Protein AF-A0AAD8YXS5-F1 (afdb_monomer)

Structure (mmCIF, N/CA/C/O backbone):
data_AF-A0AAD8YXS5-F1
#
_entry.id   AF-A0AAD8YXS5-F1
#
loop_
_atom_site.group_PDB
_atom_site.id
_atom_site.type_symbol
_atom_site.label_atom_id
_atom_site.label_alt_id
_atom_site.label_comp_id
_atom_site.label_asym_id
_atom_site.label_entity_id
_atom_site.label_seq_id
_atom_site.pdbx_PDB_ins_code
_atom_site.Cartn_x
_atom_site.Cartn_y
_atom_site.Cartn_z
_atom_site.occupancy
_atom_site.B_iso_or_equiv
_atom_site.auth_seq_id
_atom_site.auth_comp_id
_atom_site.auth_asym_id
_atom_site.auth_atom_id
_atom_site.pdbx_PDB_model_num
ATOM 1 N N . ASP A 1 1 ? 10.786 -16.963 -12.532 1.00 90.12 1 ASP A N 1
ATOM 2 C CA . ASP A 1 1 ? 10.539 -15.547 -12.230 1.00 90.12 1 ASP A CA 1
ATOM 3 C C . ASP A 1 1 ? 9.066 -15.199 -12.440 1.00 90.12 1 ASP A C 1
ATOM 5 O O . ASP A 1 1 ? 8.393 -15.921 -13.183 1.00 90.12 1 ASP A O 1
ATOM 9 N N . TRP A 1 2 ? 8.551 -14.160 -11.782 1.00 95.62 2 TRP A N 1
ATOM 10 C CA . TRP A 1 2 ? 7.146 -13.728 -11.856 1.00 95.62 2 TRP A CA 1
ATOM 11 C C . TRP A 1 2 ? 7.025 -12.277 -12.325 1.00 95.62 2 TRP A C 1
ATOM 13 O O . TRP A 1 2 ? 7.982 -11.515 -12.276 1.00 95.62 2 TRP A O 1
ATOM 23 N N . CYS A 1 3 ? 5.849 -11.905 -12.819 1.00 96.06 3 CYS A N 1
ATOM 24 C CA . CYS A 1 3 ? 5.549 -10.537 -13.233 1.00 96.06 3 CYS A CA 1
ATOM 25 C C . CYS A 1 3 ? 4.052 -10.237 -13.119 1.00 96.06 3 CYS A C 1
ATOM 27 O O . CYS A 1 3 ? 3.237 -11.154 -12.955 1.00 96.06 3 CYS A O 1
ATOM 29 N N . TYR A 1 4 ? 3.693 -8.955 -13.200 1.00 96.06 4 TYR A N 1
ATOM 30 C CA . TYR A 1 4 ? 2.296 -8.527 -13.288 1.00 96.06 4 TYR A CA 1
ATOM 31 C C . TYR A 1 4 ? 1.742 -8.702 -14.701 1.00 96.06 4 TYR A C 1
ATOM 33 O O . TYR A 1 4 ? 2.488 -8.844 -15.670 1.00 96.06 4 TYR A O 1
ATOM 41 N N . GLN A 1 5 ? 0.415 -8.635 -14.827 1.00 94.75 5 GLN A N 1
ATOM 42 C CA . GLN A 1 5 ? -0.274 -8.825 -16.103 1.00 94.75 5 GLN A CA 1
ATOM 43 C C . GLN A 1 5 ? 0.197 -7.849 -17.192 1.00 94.75 5 GLN A C 1
ATOM 45 O O . GLN A 1 5 ? 0.261 -8.229 -18.356 1.00 94.75 5 GLN A O 1
ATOM 50 N N . ALA A 1 6 ? 0.571 -6.617 -16.829 1.00 93.56 6 ALA A N 1
ATOM 51 C CA . ALA A 1 6 ? 1.061 -5.615 -17.779 1.00 93.56 6 ALA A CA 1
ATOM 52 C C . ALA A 1 6 ? 2.375 -6.000 -18.485 1.00 93.56 6 ALA A C 1
ATOM 54 O O . ALA A 1 6 ? 2.662 -5.471 -19.555 1.00 93.56 6 ALA A O 1
ATOM 55 N N . GLN A 1 7 ? 3.156 -6.922 -17.916 1.00 93.81 7 GLN A N 1
ATOM 56 C CA . GLN A 1 7 ? 4.423 -7.390 -18.490 1.00 93.81 7 GLN A CA 1
ATOM 57 C C . GLN A 1 7 ? 4.258 -8.668 -19.331 1.00 93.81 7 GLN A C 1
ATOM 59 O O . GLN A 1 7 ? 5.193 -9.089 -20.013 1.00 93.81 7 GLN A O 1
ATOM 64 N N . VAL A 1 8 ? 3.082 -9.305 -19.293 1.00 92.62 8 VAL A N 1
ATOM 65 C CA . VAL A 1 8 ? 2.824 -10.559 -20.008 1.00 92.62 8 VAL A CA 1
ATOM 66 C C . VAL A 1 8 ? 2.560 -10.269 -21.483 1.00 92.62 8 VAL A C 1
ATOM 68 O O . VAL A 1 8 ? 1.643 -9.532 -21.838 1.00 92.62 8 VAL A O 1
ATOM 71 N N . ASN A 1 9 ? 3.349 -10.887 -22.358 1.00 88.94 9 ASN A N 1
ATOM 72 C CA . ASN A 1 9 ? 3.180 -10.840 -23.810 1.00 88.94 9 ASN A CA 1
ATOM 73 C C . ASN A 1 9 ? 3.700 -12.144 -24.449 1.00 88.94 9 ASN A C 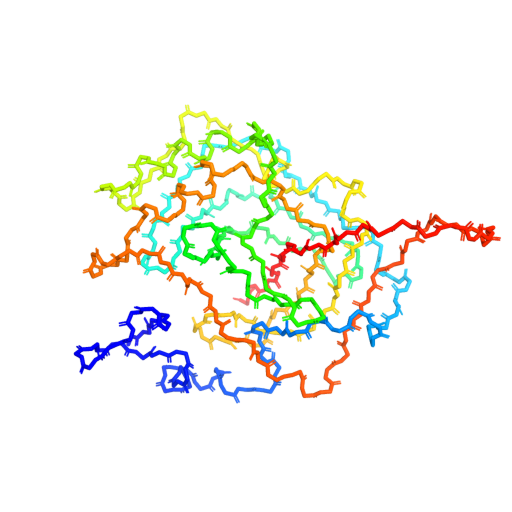1
ATOM 75 O O . ASN A 1 9 ? 4.211 -13.019 -23.752 1.00 88.94 9 ASN A O 1
ATOM 79 N N . CYS A 1 10 ? 3.590 -12.287 -25.775 1.00 86.62 10 CYS A N 1
ATOM 80 C CA . CYS A 1 10 ? 3.997 -13.517 -26.478 1.00 86.62 10 CYS A CA 1
ATOM 81 C C . CYS A 1 10 ? 5.477 -13.896 -26.270 1.00 86.62 10 CYS A C 1
ATOM 83 O O . CYS A 1 10 ? 5.823 -15.068 -26.384 1.00 86.62 10 CYS A O 1
ATOM 85 N N . ASN A 1 11 ? 6.328 -12.925 -25.927 1.00 87.75 11 ASN A N 1
ATOM 86 C CA . ASN A 1 11 ? 7.766 -13.097 -25.732 1.00 87.75 11 ASN A CA 1
ATOM 87 C C . ASN A 1 11 ? 8.182 -13.033 -24.250 1.00 87.75 11 ASN A C 1
ATOM 89 O O . ASN A 1 11 ? 9.371 -13.132 -23.945 1.00 87.75 11 ASN A O 1
ATOM 93 N N . SER A 1 12 ? 7.242 -12.844 -23.314 1.00 84.62 12 SER A N 1
ATOM 94 C CA . SER A 1 12 ? 7.576 -12.715 -21.893 1.00 84.62 12 SER A CA 1
ATOM 95 C C . SER A 1 12 ? 8.048 -14.051 -21.311 1.00 84.62 12 SER A C 1
ATOM 97 O O . SER A 1 12 ? 7.400 -15.083 -21.485 1.00 84.62 12 SER A O 1
ATOM 99 N N . THR A 1 13 ? 9.163 -14.036 -20.580 1.00 89.12 13 THR A N 1
ATOM 100 C CA . THR A 1 13 ? 9.741 -15.225 -19.924 1.00 89.12 13 THR A CA 1
ATOM 101 C C . THR A 1 13 ? 9.242 -15.419 -18.486 1.00 89.12 13 THR A C 1
ATOM 103 O O . THR A 1 13 ? 9.385 -16.500 -17.905 1.00 89.12 13 THR A O 1
ATOM 106 N N . CYS A 1 14 ? 8.627 -14.386 -17.911 1.00 93.81 14 CYS A N 1
ATOM 107 C CA . CYS A 1 14 ? 8.063 -14.379 -16.568 1.00 93.81 14 CYS A CA 1
ATOM 108 C C . CYS A 1 14 ? 6.673 -15.035 -16.514 1.00 93.81 14 CYS A C 1
ATOM 110 O O . CYS A 1 14 ? 5.991 -15.219 -17.522 1.00 93.81 14 CYS A O 1
ATOM 112 N N . LYS A 1 15 ? 6.246 -15.434 -15.313 1.00 95.94 15 LYS A N 1
ATOM 113 C CA . LYS A 1 15 ? 4.910 -15.998 -15.075 1.00 95.94 15 LYS A CA 1
ATOM 114 C C . LYS A 1 15 ? 3.960 -14.908 -14.576 1.00 95.94 15 LYS A C 1
ATOM 116 O O . LYS A 1 15 ? 4.208 -14.326 -13.522 1.00 95.94 15 LYS A O 1
ATOM 121 N N . GLY A 1 16 ? 2.884 -14.668 -15.325 1.00 96.56 16 GLY A N 1
ATOM 122 C CA . GLY A 1 16 ? 1.809 -13.749 -14.942 1.00 96.56 16 GLY A CA 1
ATOM 123 C C . GLY A 1 16 ? 0.902 -14.288 -13.825 1.00 96.56 16 GLY A C 1
ATOM 124 O O . GLY A 1 16 ? 0.989 -15.481 -13.501 1.00 96.56 16 GLY A O 1
ATOM 125 N N . PRO A 1 17 ? 0.014 -13.442 -13.263 1.00 96.31 17 PRO A N 1
ATOM 126 C CA . PRO A 1 17 ? -0.812 -13.771 -12.095 1.00 96.31 17 PRO A CA 1
ATOM 127 C C . PRO A 1 17 ? -1.626 -15.062 -12.217 1.00 96.31 17 PRO A C 1
ATOM 129 O O . PRO A 1 17 ? -1.671 -15.846 -11.267 1.00 96.31 17 PRO A O 1
ATOM 132 N N . ASP A 1 18 ? -2.184 -15.339 -13.399 1.00 94.94 18 ASP A N 1
ATOM 133 C CA . ASP A 1 18 ? -3.022 -16.520 -13.672 1.00 94.94 18 ASP A CA 1
ATOM 134 C C . ASP A 1 18 ? -2.285 -17.852 -13.463 1.00 94.94 18 ASP A C 1
ATOM 136 O O . ASP A 1 18 ? -2.895 -18.905 -13.271 1.00 94.94 18 ASP A O 1
ATOM 140 N N . ILE A 1 19 ? -0.951 -17.818 -13.501 1.00 96.19 19 ILE A N 1
ATOM 141 C CA . ILE A 1 19 ? -0.088 -18.990 -13.364 1.00 96.19 19 ILE A CA 1
ATOM 142 C C . ILE A 1 19 ? 1.000 -18.809 -12.302 1.00 96.19 19 ILE A C 1
ATOM 144 O O . ILE A 1 19 ? 1.973 -19.568 -12.291 1.00 96.19 19 ILE A O 1
ATOM 148 N N . TRP A 1 20 ? 0.841 -17.867 -11.365 1.00 97.81 20 TRP A N 1
ATOM 149 C CA . TRP A 1 20 ? 1.762 -17.716 -10.228 1.00 97.81 20 TRP A CA 1
ATOM 150 C C . TRP A 1 20 ? 1.855 -18.970 -9.357 1.00 97.81 20 TRP A C 1
ATOM 152 O O . TRP A 1 20 ? 2.885 -19.190 -8.730 1.00 97.81 20 TRP A O 1
ATOM 162 N N . TYR A 1 21 ? 0.859 -19.856 -9.387 1.00 96.94 21 TYR A N 1
ATOM 163 C CA . TYR A 1 21 ? 0.939 -21.160 -8.721 1.00 96.94 21 TYR A CA 1
ATOM 164 C C . TYR A 1 21 ? 2.087 -22.048 -9.232 1.00 96.94 21 TYR A C 1
ATOM 166 O O . TYR A 1 21 ? 2.549 -22.931 -8.514 1.00 96.94 21 TYR A O 1
ATOM 174 N N . LYS A 1 22 ? 2.574 -21.805 -10.461 1.00 96.62 22 LYS A N 1
ATOM 175 C CA . LYS A 1 22 ? 3.776 -22.453 -11.012 1.00 96.62 22 LYS A CA 1
ATOM 176 C C . LYS A 1 22 ? 5.074 -21.837 -10.484 1.00 96.62 22 LYS A C 1
ATOM 178 O O . LYS A 1 22 ? 6.115 -22.475 -10.575 1.00 96.62 22 LYS A O 1
ATOM 183 N N . VAL A 1 23 ? 5.022 -20.603 -9.979 1.00 97.06 23 VAL A N 1
ATOM 184 C CA . VAL A 1 23 ? 6.142 -19.937 -9.292 1.00 97.06 23 VAL A CA 1
ATOM 185 C C . VAL A 1 23 ? 6.179 -20.380 -7.838 1.00 97.06 23 VAL A C 1
ATOM 187 O O . VAL A 1 23 ? 7.229 -20.770 -7.340 1.00 97.06 23 VAL A O 1
ATOM 190 N N . HIS A 1 24 ? 5.027 -20.346 -7.167 1.00 97.75 24 HIS A N 1
ATOM 191 C CA . HIS A 1 24 ? 4.881 -20.825 -5.804 1.00 97.75 24 HIS A CA 1
ATOM 192 C C . HIS A 1 24 ? 3.487 -21.414 -5.585 1.00 97.75 24 HIS A C 1
ATOM 194 O O . HIS A 1 24 ? 2.482 -20.746 -5.825 1.00 97.75 24 HIS A O 1
ATOM 200 N N . LYS A 1 25 ? 3.424 -22.656 -5.092 1.00 97.25 25 LYS A N 1
ATOM 201 C CA . LYS A 1 25 ? 2.175 -23.426 -4.954 1.00 97.25 25 LYS A CA 1
ATOM 202 C C . LYS A 1 25 ? 1.093 -22.702 -4.140 1.00 97.25 25 LYS A C 1
ATOM 204 O O . LYS A 1 25 ? -0.085 -22.815 -4.471 1.00 97.25 25 LYS A O 1
ATOM 209 N N . ASP A 1 26 ? 1.493 -21.916 -3.135 1.00 97.81 26 ASP A N 1
ATOM 210 C CA . ASP A 1 26 ? 0.557 -21.227 -2.239 1.00 97.81 26 ASP A CA 1
ATOM 211 C C . ASP A 1 26 ? -0.267 -20.153 -2.961 1.00 97.81 26 ASP A C 1
ATOM 213 O O . ASP A 1 26 ? -1.342 -19.785 -2.495 1.00 97.81 26 ASP A O 1
ATOM 217 N N . CYS A 1 27 ? 0.161 -19.697 -4.143 1.00 97.81 27 CYS A N 1
ATOM 218 C CA . CYS A 1 27 ? -0.623 -18.768 -4.955 1.00 97.81 27 CYS A CA 1
ATOM 219 C C . CYS A 1 27 ? -1.949 -19.368 -5.466 1.00 97.81 27 CYS A C 1
ATOM 221 O O . CYS A 1 27 ? -2.776 -18.615 -5.976 1.00 97.81 27 CYS A O 1
ATOM 223 N N . ASN A 1 28 ? -2.175 -20.682 -5.309 1.00 96.44 28 ASN A N 1
ATOM 224 C CA . ASN A 1 28 ? -3.452 -21.363 -5.575 1.00 96.44 28 ASN A CA 1
ATOM 225 C C . ASN A 1 28 ? -4.186 -21.829 -4.298 1.00 96.44 28 ASN A C 1
ATOM 227 O O . ASN A 1 28 ? -5.100 -22.653 -4.369 1.00 96.44 28 ASN A O 1
ATOM 231 N N . SER A 1 29 ? -3.784 -21.345 -3.120 1.00 96.00 29 SER A N 1
ATOM 232 C CA . SER A 1 29 ? -4.448 -21.683 -1.857 1.00 96.00 29 SER A CA 1
ATOM 233 C C . SER A 1 29 ? -5.832 -21.013 -1.730 1.00 96.00 29 SER A C 1
ATOM 235 O O . SER A 1 29 ? -6.328 -20.344 -2.641 1.00 96.00 29 SER A O 1
ATOM 237 N N . HIS A 1 30 ? -6.532 -21.230 -0.615 1.00 95.75 30 HIS A N 1
ATOM 238 C CA . HIS A 1 30 ? -7.962 -20.910 -0.493 1.00 95.75 30 HIS A CA 1
ATOM 239 C C . HIS A 1 30 ? -8.274 -19.529 0.100 1.00 95.75 30 HIS A C 1
ATOM 241 O O . HIS A 1 30 ? -9.365 -18.995 -0.115 1.00 95.75 30 HIS A O 1
ATOM 247 N N . ARG A 1 31 ? -7.338 -18.933 0.834 1.00 97.06 31 ARG A N 1
ATOM 248 C CA . ARG A 1 31 ? -7.469 -17.659 1.549 1.00 97.06 31 ARG A CA 1
ATOM 249 C C . ARG A 1 31 ? -6.565 -16.584 0.943 1.00 97.06 31 ARG A C 1
ATOM 251 O O . ARG A 1 31 ? -5.949 -15.794 1.648 1.00 97.06 31 ARG A O 1
ATOM 258 N N . GLN A 1 32 ? -6.522 -16.535 -0.383 1.00 98.12 32 GLN A N 1
ATOM 259 C CA . GLN A 1 32 ? -5.694 -15.594 -1.133 1.00 98.12 32 GLN A CA 1
ATOM 260 C C . GLN A 1 32 ? -6.232 -14.154 -1.094 1.00 98.12 32 GLN A C 1
ATOM 262 O O . GLN A 1 32 ? -7.434 -13.927 -0.922 1.00 98.12 32 GLN A O 1
ATOM 267 N N . SER A 1 33 ? -5.333 -13.194 -1.267 1.00 98.38 33 SER A N 1
ATOM 268 C CA . SER A 1 33 ? -5.602 -11.756 -1.382 1.00 98.38 33 SER A CA 1
ATOM 269 C C . SER A 1 33 ? -5.098 -11.225 -2.734 1.00 98.38 33 SER A C 1
ATOM 271 O O . SER A 1 33 ? -4.189 -11.838 -3.306 1.00 98.38 33 SER A O 1
ATOM 273 N N . PRO A 1 34 ? -5.634 -10.099 -3.247 1.00 97.88 34 PRO A N 1
ATOM 274 C CA . PRO A 1 34 ? -6.673 -9.246 -2.651 1.00 97.88 34 PRO A CA 1
ATOM 275 C C . PRO A 1 34 ? -8.081 -9.839 -2.798 1.00 97.88 34 PRO A C 1
ATOM 277 O O . PRO A 1 34 ? -8.264 -10.848 -3.470 1.00 97.88 34 PRO A O 1
ATOM 280 N N . ILE A 1 35 ? -9.085 -9.225 -2.167 1.00 97.81 35 ILE A N 1
ATOM 281 C CA . ILE A 1 35 ? -10.498 -9.619 -2.297 1.00 97.81 35 ILE A CA 1
ATOM 282 C C . ILE A 1 35 ? -11.377 -8.409 -2.629 1.00 97.81 35 ILE A C 1
ATOM 284 O O . ILE A 1 35 ? -11.006 -7.274 -2.333 1.00 97.81 35 ILE A O 1
ATOM 288 N N . ASN A 1 36 ? -12.562 -8.672 -3.183 1.00 97.12 36 ASN A N 1
ATOM 289 C CA . ASN A 1 36 ? -13.658 -7.707 -3.170 1.00 97.12 36 ASN A CA 1
ATOM 290 C C . ASN A 1 36 ? -14.328 -7.719 -1.792 1.00 97.12 36 ASN A C 1
ATOM 292 O O . ASN A 1 36 ? -14.773 -8.773 -1.317 1.00 97.12 36 ASN A O 1
ATOM 296 N N . ILE A 1 37 ? -14.399 -6.555 -1.159 1.00 96.50 37 ILE A N 1
ATOM 297 C CA . ILE A 1 37 ? -15.089 -6.342 0.107 1.00 96.50 37 ILE A CA 1
ATOM 298 C C . ILE A 1 37 ? -16.502 -5.864 -0.211 1.00 96.50 37 ILE A C 1
ATOM 300 O O . ILE A 1 37 ? -16.697 -4.766 -0.716 1.00 96.50 37 ILE A O 1
ATOM 304 N N . VAL A 1 38 ? -17.496 -6.692 0.111 1.00 95.88 38 VAL A N 1
ATOM 305 C CA . VAL A 1 38 ? -18.911 -6.337 -0.056 1.00 95.88 38 VAL A CA 1
ATOM 306 C C . VAL A 1 38 ? -19.428 -5.752 1.257 1.00 95.88 38 VAL A C 1
ATOM 308 O O . VAL A 1 38 ? -19.723 -6.506 2.194 1.00 95.88 38 VAL A O 1
ATOM 311 N N . THR A 1 39 ? -19.545 -4.425 1.323 1.00 93.25 39 THR A N 1
ATOM 312 C CA . THR A 1 39 ? -19.776 -3.633 2.549 1.00 93.25 39 THR A CA 1
ATOM 313 C C . THR A 1 39 ? -21.019 -4.076 3.313 1.00 93.25 39 THR A C 1
ATOM 315 O O . THR A 1 39 ? -20.986 -4.232 4.538 1.00 93.25 39 THR A O 1
ATOM 318 N N . LYS A 1 40 ? -22.106 -4.363 2.586 1.00 92.88 40 LYS A N 1
ATOM 319 C CA . LYS A 1 40 ? -23.389 -4.835 3.135 1.00 92.88 40 LYS A CA 1
ATOM 320 C C . LYS A 1 40 ? -23.315 -6.225 3.768 1.00 92.88 40 LYS A C 1
ATOM 322 O O . LYS A 1 40 ? -24.133 -6.540 4.624 1.00 92.88 40 LYS A O 1
ATOM 327 N N . SER A 1 41 ? -22.362 -7.056 3.347 1.00 94.12 41 SER A N 1
ATOM 328 C CA . SER A 1 41 ? -22.170 -8.415 3.874 1.00 94.12 41 SER A CA 1
ATOM 329 C C . SER A 1 41 ? -21.101 -8.500 4.971 1.00 94.12 41 SER A C 1
ATOM 331 O O . SER A 1 41 ? -20.956 -9.547 5.611 1.00 94.12 41 SER A O 1
ATOM 333 N N . SER A 1 42 ? -20.351 -7.414 5.182 1.00 96.06 42 SER A N 1
ATOM 334 C CA . SER A 1 42 ? -19.320 -7.323 6.212 1.00 96.06 42 SER A CA 1
ATOM 335 C C . SER A 1 42 ? -19.948 -7.329 7.604 1.00 96.06 42 SER A C 1
ATOM 337 O O . SER A 1 42 ? -20.885 -6.584 7.897 1.00 96.06 42 SER A O 1
ATOM 339 N N . ARG A 1 43 ? -19.418 -8.181 8.481 1.00 95.88 43 ARG A N 1
ATOM 340 C CA . ARG A 1 43 ? -19.945 -8.401 9.830 1.00 95.88 43 ARG A CA 1
ATOM 341 C C . ARG A 1 43 ? -19.405 -7.334 10.782 1.00 95.88 43 ARG A C 1
ATOM 343 O O . ARG A 1 43 ? -18.188 -7.182 10.859 1.00 95.88 43 ARG A O 1
ATOM 350 N N . PRO A 1 44 ? -20.245 -6.598 11.520 1.00 95.81 44 PRO A N 1
ATOM 351 C CA . PRO A 1 44 ? -19.731 -5.700 12.544 1.00 95.81 44 PRO A CA 1
ATOM 352 C C . PRO A 1 44 ? -19.006 -6.496 13.638 1.00 95.81 44 PRO A C 1
ATOM 354 O O . PRO A 1 44 ? -19.486 -7.548 14.060 1.00 95.81 44 PRO A O 1
ATOM 357 N N . ASP A 1 45 ? -17.870 -5.984 14.104 1.00 95.50 45 ASP A N 1
ATOM 358 C CA . ASP A 1 45 ? -17.147 -6.526 15.257 1.00 95.50 45 ASP A CA 1
ATOM 359 C C . ASP A 1 45 ? -16.736 -5.374 16.179 1.00 95.50 45 ASP A C 1
ATOM 361 O O . ASP A 1 45 ? -15.893 -4.547 15.837 1.00 95.50 45 ASP A O 1
ATOM 365 N N . THR A 1 46 ? -17.350 -5.311 17.361 1.00 93.94 46 THR A N 1
ATOM 366 C CA . THR A 1 46 ? -17.143 -4.232 18.340 1.00 93.94 46 THR A CA 1
ATOM 367 C C . THR A 1 46 ? -15.744 -4.230 18.953 1.00 93.94 46 THR A C 1
ATOM 369 O O . THR A 1 46 ? -15.341 -3.236 19.551 1.00 93.94 46 THR A O 1
ATOM 372 N N . ARG A 1 47 ? -14.972 -5.311 18.786 1.00 95.25 47 ARG A N 1
ATOM 373 C CA . ARG A 1 47 ? -13.573 -5.396 19.231 1.00 95.25 47 ARG A CA 1
ATOM 374 C C . ARG A 1 47 ? -12.618 -4.672 18.282 1.00 95.25 47 ARG A C 1
ATOM 376 O O . ARG A 1 47 ? -11.474 -4.417 18.654 1.00 95.25 47 ARG A O 1
ATOM 383 N N . LEU A 1 48 ? -13.059 -4.350 17.062 1.00 96.00 48 LEU A N 1
ATOM 384 C CA . LEU A 1 48 ? -12.293 -3.582 16.078 1.00 96.00 48 LEU A CA 1
ATOM 385 C C . LEU A 1 48 ? -12.291 -2.090 16.440 1.00 96.00 48 LEU A C 1
ATOM 387 O O . LEU A 1 48 ? -12.919 -1.261 15.785 1.00 96.00 48 LEU A O 1
ATOM 391 N N . THR A 1 49 ? -11.577 -1.765 17.515 1.00 94.00 49 THR A N 1
ATOM 392 C CA . THR A 1 49 ? -11.290 -0.400 17.972 1.00 94.00 49 THR A CA 1
ATOM 393 C C . THR A 1 49 ? -10.239 0.284 17.086 1.00 94.00 49 THR A C 1
ATOM 395 O O . THR A 1 49 ? -9.590 -0.388 16.280 1.00 94.00 49 THR A O 1
ATOM 398 N N . PRO A 1 50 ? -10.029 1.607 17.195 1.00 93.62 50 PRO A N 1
ATOM 399 C CA . PRO A 1 50 ? -8.936 2.272 16.487 1.00 93.62 50 PRO A CA 1
ATOM 400 C C . PRO A 1 50 ? -7.579 1.588 16.724 1.00 93.62 50 PRO A C 1
ATOM 402 O O . PRO A 1 50 ? -7.283 1.120 17.827 1.00 93.62 50 PRO A O 1
ATOM 405 N N . LEU A 1 51 ? -6.766 1.511 15.669 1.00 94.25 51 LEU A N 1
ATOM 406 C CA . LEU A 1 51 ? -5.398 1.007 15.761 1.00 94.25 51 LEU A CA 1
ATOM 407 C C . LEU A 1 51 ? -4.507 2.014 16.495 1.00 94.25 51 LEU A C 1
ATOM 409 O O . LEU A 1 51 ? -4.680 3.223 16.370 1.00 94.25 51 LEU A O 1
ATOM 413 N N . VAL A 1 52 ? -3.523 1.498 17.224 1.00 94.25 52 VAL A N 1
ATOM 414 C CA . VAL A 1 52 ? -2.513 2.293 17.924 1.00 94.25 52 VAL A CA 1
ATOM 415 C C . VAL A 1 52 ? -1.213 2.234 17.134 1.00 94.25 52 VAL A C 1
ATOM 417 O O . VAL A 1 52 ? -0.627 1.158 16.984 1.00 94.25 52 VAL A O 1
ATOM 420 N N . PHE A 1 53 ? -0.765 3.391 16.650 1.00 94.62 53 PHE A N 1
ATOM 421 C CA . PHE A 1 53 ? 0.463 3.552 15.876 1.00 94.62 53 PHE A CA 1
ATOM 422 C C . PHE A 1 53 ? 1.572 4.116 16.761 1.00 94.62 53 PHE A C 1
ATOM 424 O O . PHE A 1 53 ? 1.571 5.291 17.122 1.00 94.62 53 PHE A O 1
ATOM 431 N N . THR A 1 54 ? 2.552 3.286 17.098 1.00 95.69 54 THR A N 1
ATOM 432 C CA . THR A 1 54 ? 3.679 3.688 17.944 1.00 95.69 54 THR A CA 1
ATOM 433 C C . THR A 1 54 ? 4.883 4.003 17.072 1.00 95.69 54 THR A C 1
ATOM 435 O O . THR A 1 54 ? 5.284 3.188 16.247 1.00 95.69 54 THR A O 1
ATOM 438 N N . GLY A 1 55 ? 5.490 5.176 17.260 1.00 95.50 55 GLY A N 1
ATOM 439 C CA . GLY A 1 55 ? 6.739 5.558 16.591 1.00 95.50 55 GLY A CA 1
ATOM 440 C C . GLY A 1 55 ? 6.581 6.100 15.167 1.00 95.50 55 GLY A C 1
ATOM 441 O O . GLY A 1 55 ? 7.573 6.525 14.583 1.00 95.50 55 GLY A O 1
ATOM 442 N N . TYR A 1 56 ? 5.358 6.170 14.634 1.00 95.00 56 TYR A N 1
ATOM 443 C CA . TYR A 1 56 ? 5.069 6.660 13.279 1.00 95.00 56 TYR A CA 1
ATOM 444 C C . TYR A 1 56 ? 5.395 8.147 13.077 1.00 95.00 56 TYR A C 1
ATOM 446 O O . TYR A 1 56 ? 5.601 8.590 11.949 1.00 95.00 56 TYR A O 1
ATOM 454 N N . GLN A 1 57 ? 5.466 8.915 14.162 1.00 94.62 57 GLN A N 1
ATOM 455 C CA . GLN A 1 57 ? 5.867 10.318 14.189 1.00 94.62 57 GLN A CA 1
ATOM 456 C C . GLN A 1 57 ? 7.381 10.530 14.040 1.00 94.62 57 GLN A C 1
ATOM 458 O O . GLN A 1 57 ? 7.807 11.654 13.787 1.00 94.62 57 GLN A O 1
ATOM 463 N N . LYS A 1 58 ? 8.201 9.480 14.210 1.00 95.44 58 LYS A N 1
ATOM 464 C CA . LYS A 1 58 ? 9.658 9.594 14.088 1.00 95.44 58 LYS A CA 1
ATOM 465 C C . LYS A 1 58 ? 10.026 9.939 12.649 1.00 95.44 58 LYS A C 1
ATOM 467 O O . LYS A 1 58 ? 9.595 9.268 11.712 1.00 95.44 58 LYS A O 1
ATOM 472 N N . ALA A 1 59 ? 10.820 10.991 12.503 1.00 95.81 59 ALA A N 1
ATOM 473 C CA . ALA A 1 59 ? 11.338 11.424 11.222 1.00 95.81 59 ALA A CA 1
ATOM 474 C C . ALA A 1 59 ? 12.536 10.553 10.812 1.00 95.81 59 ALA A C 1
ATOM 476 O O . ALA A 1 59 ? 13.321 10.120 11.658 1.00 95.81 59 ALA A O 1
ATOM 477 N N . PHE A 1 60 ? 12.649 10.254 9.521 1.00 95.75 60 PHE A N 1
ATOM 478 C CA . PHE A 1 60 ? 13.769 9.521 8.941 1.00 95.75 60 PHE A CA 1
ATOM 479 C C . PHE A 1 60 ? 13.981 9.917 7.477 1.00 95.75 60 PHE A C 1
ATOM 481 O O . PHE A 1 60 ? 13.044 10.292 6.769 1.00 95.75 60 PHE A O 1
ATOM 488 N N . ARG A 1 61 ? 15.220 9.805 6.990 1.00 96.00 61 ARG A N 1
ATOM 489 C CA . ARG A 1 61 ? 15.520 9.888 5.553 1.00 96.00 61 ARG A CA 1
ATOM 490 C C . ARG A 1 61 ? 15.122 8.580 4.878 1.00 96.00 61 ARG A C 1
ATOM 492 O O . ARG A 1 61 ? 15.702 7.537 5.169 1.00 96.00 61 ARG A O 1
ATOM 499 N N . ALA A 1 62 ? 14.141 8.634 3.983 1.00 95.69 62 ALA A N 1
ATOM 500 C CA . ALA A 1 62 ? 13.662 7.450 3.286 1.00 95.69 62 ALA A CA 1
ATOM 501 C C . ALA A 1 62 ? 14.491 7.181 2.030 1.00 95.69 62 ALA A C 1
ATOM 503 O O . ALA A 1 62 ? 14.750 8.086 1.234 1.00 95.69 62 ALA A O 1
ATOM 504 N N . VAL A 1 63 ? 14.865 5.915 1.847 1.00 96.25 63 VAL A N 1
ATOM 505 C CA . VAL A 1 63 ? 15.465 5.408 0.612 1.00 96.25 63 VAL A CA 1
ATOM 506 C C . VAL A 1 63 ? 14.388 4.633 -0.134 1.00 96.25 63 VAL A C 1
ATOM 508 O O . VAL A 1 63 ? 13.924 3.590 0.330 1.00 96.25 63 VAL A O 1
ATOM 511 N N . LEU A 1 64 ? 13.963 5.178 -1.266 1.00 96.25 64 LEU A N 1
ATOM 512 C CA . LEU A 1 64 ? 13.004 4.570 -2.172 1.00 96.25 64 LEU A CA 1
ATOM 513 C C . LEU A 1 64 ? 13.769 3.692 -3.155 1.00 96.25 64 LEU A C 1
ATOM 515 O O . LEU A 1 64 ? 14.751 4.132 -3.755 1.00 96.25 64 LEU A O 1
ATOM 519 N N . ARG A 1 65 ? 13.300 2.461 -3.343 1.00 96.31 65 ARG A N 1
ATOM 520 C CA . ARG A 1 65 ? 13.875 1.515 -4.295 1.00 96.31 65 ARG A CA 1
ATOM 521 C C . ARG A 1 65 ? 12.790 0.948 -5.195 1.00 96.31 65 ARG A C 1
ATOM 523 O O . ARG A 1 65 ? 11.835 0.351 -4.711 1.00 96.31 65 ARG A O 1
ATOM 530 N N . ASN A 1 66 ? 12.980 1.087 -6.498 1.00 95.62 66 ASN A N 1
ATOM 531 C CA . ASN A 1 66 ? 12.259 0.337 -7.508 1.00 95.62 66 ASN A CA 1
ATOM 532 C C . ASN A 1 66 ? 12.852 -1.077 -7.539 1.00 95.62 66 ASN A C 1
ATOM 534 O O . ASN A 1 66 ? 13.993 -1.281 -7.966 1.00 95.62 66 ASN A O 1
ATOM 538 N N . ASP A 1 67 ? 12.102 -2.049 -7.025 1.00 92.94 67 ASP A N 1
ATOM 539 C CA . ASP A 1 67 ? 12.532 -3.449 -6.940 1.00 92.94 67 ASP A CA 1
ATOM 540 C C . ASP A 1 67 ? 12.167 -4.275 -8.182 1.00 92.94 67 ASP A C 1
ATOM 542 O O . ASP A 1 67 ? 12.328 -5.493 -8.187 1.00 92.94 67 ASP A O 1
ATOM 546 N N . GLY A 1 68 ? 11.710 -3.612 -9.247 1.00 93.00 68 GLY A N 1
ATOM 547 C CA . GLY A 1 68 ? 11.215 -4.247 -10.461 1.00 93.00 68 GLY A CA 1
ATOM 548 C C . GLY A 1 68 ? 9.732 -4.607 -10.411 1.00 93.00 68 GLY A C 1
ATOM 549 O O . GLY A 1 68 ? 9.198 -4.993 -11.447 1.00 93.00 68 GLY A O 1
ATOM 550 N N . HIS A 1 69 ? 9.056 -4.437 -9.271 1.00 93.00 69 HIS A N 1
ATOM 551 C CA . HIS A 1 69 ? 7.627 -4.721 -9.113 1.00 93.00 69 HIS A CA 1
ATOM 552 C C . HIS A 1 69 ? 6.853 -3.558 -8.482 1.00 93.00 69 HIS A C 1
ATOM 554 O O . HIS A 1 69 ? 5.680 -3.364 -8.797 1.00 93.00 69 HIS A O 1
ATOM 560 N N . SER A 1 70 ? 7.490 -2.786 -7.605 1.00 93.31 70 SER A N 1
ATOM 561 C CA . SER A 1 70 ? 6.921 -1.610 -6.951 1.00 93.31 70 SER A CA 1
ATOM 562 C C . SER A 1 70 ? 8.033 -0.640 -6.522 1.00 93.31 70 SER A C 1
ATOM 564 O O . SER A 1 70 ? 9.220 -0.873 -6.756 1.00 93.31 70 SER A O 1
ATOM 566 N N . VAL A 1 71 ? 7.646 0.457 -5.871 1.00 93.75 71 VAL A N 1
ATOM 567 C CA . VAL A 1 71 ? 8.544 1.298 -5.081 1.00 93.75 71 VAL A CA 1
ATOM 568 C C . VAL A 1 71 ? 8.435 0.893 -3.625 1.00 93.75 71 VAL A C 1
ATOM 570 O O . VAL A 1 71 ? 7.407 1.106 -2.983 1.00 93.75 71 VAL A O 1
ATOM 573 N N . LYS A 1 72 ? 9.520 0.329 -3.106 1.00 94.00 72 LYS A N 1
ATOM 574 C CA . LYS A 1 72 ? 9.643 -0.141 -1.733 1.00 94.00 72 LYS A CA 1
ATOM 575 C C . LYS A 1 72 ? 10.476 0.828 -0.906 1.00 94.00 72 LYS A C 1
ATOM 577 O O . LYS A 1 72 ? 11.533 1.284 -1.346 1.00 94.00 72 LYS A O 1
ATOM 582 N N . VAL A 1 73 ? 10.031 1.075 0.321 1.00 94.81 73 VAL A N 1
ATOM 583 C CA . VAL A 1 73 ? 10.783 1.804 1.345 1.00 94.81 73 VAL A CA 1
ATOM 584 C C . VAL A 1 73 ? 10.952 0.901 2.556 1.00 94.81 73 VAL A C 1
ATOM 586 O O . VAL A 1 73 ? 9.972 0.469 3.165 1.00 94.81 73 VAL A O 1
ATOM 589 N N . THR A 1 74 ? 12.201 0.611 2.911 1.00 93.19 74 THR A N 1
ATOM 590 C CA . THR A 1 74 ? 12.527 -0.089 4.159 1.00 93.19 74 THR A CA 1
ATOM 591 C C . THR A 1 74 ? 12.458 0.894 5.320 1.00 93.19 74 THR A C 1
ATOM 593 O O . THR A 1 74 ? 12.974 2.009 5.228 1.00 93.19 74 THR A O 1
ATOM 596 N N . LEU A 1 75 ? 11.821 0.480 6.411 1.00 92.12 75 LEU A N 1
ATOM 597 C CA . LEU A 1 75 ? 11.609 1.320 7.580 1.00 92.12 75 LEU A CA 1
ATOM 598 C C . LEU A 1 75 ? 12.700 1.114 8.633 1.00 92.12 75 LEU A C 1
ATOM 600 O O . LEU A 1 75 ? 13.143 -0.018 8.840 1.00 92.12 75 LEU A O 1
ATOM 604 N N . PRO A 1 76 ? 13.115 2.184 9.337 1.00 90.44 76 PRO A N 1
ATOM 605 C CA . PRO A 1 76 ? 13.943 2.034 10.522 1.00 90.44 76 PRO A CA 1
ATOM 606 C C . PRO A 1 76 ? 13.162 1.317 11.632 1.00 90.44 76 PRO A C 1
ATOM 608 O O . PRO A 1 76 ? 11.937 1.424 11.737 1.00 90.44 76 PRO A O 1
ATOM 611 N N . HIS A 1 77 ? 13.884 0.608 12.500 1.00 89.69 77 HIS A N 1
ATOM 612 C CA . HIS A 1 77 ? 13.281 -0.061 13.650 1.00 89.69 77 HIS A CA 1
ATOM 613 C C . HIS A 1 77 ? 12.595 0.930 14.605 1.00 89.69 77 HIS A C 1
ATOM 615 O O . HIS A 1 77 ? 13.001 2.084 14.755 1.00 89.69 77 HIS A O 1
ATOM 621 N N . GLY A 1 78 ? 11.573 0.445 15.314 1.00 90.00 78 GLY A N 1
ATOM 622 C CA . GLY A 1 78 ? 10.898 1.200 16.373 1.00 90.00 78 GLY A CA 1
ATOM 623 C C . GLY A 1 78 ? 9.578 1.859 15.973 1.00 90.00 78 GLY A C 1
ATOM 624 O O . GLY A 1 78 ? 9.092 2.686 16.745 1.00 90.00 78 GLY A O 1
ATOM 625 N N . SER A 1 79 ? 9.016 1.494 14.815 1.00 95.06 79 SER A N 1
ATOM 626 C CA . SER A 1 79 ? 7.613 1.746 14.463 1.00 95.06 79 SER A CA 1
ATOM 627 C C . SER A 1 79 ? 6.798 0.457 14.577 1.00 95.06 79 SER A C 1
ATOM 629 O O . SER A 1 79 ? 7.225 -0.588 14.081 1.00 95.06 79 SER A O 1
ATOM 631 N N . SER A 1 80 ? 5.625 0.510 15.206 1.00 96.06 80 SER A N 1
ATOM 632 C CA . SER A 1 80 ? 4.757 -0.658 15.384 1.00 96.06 80 SER A CA 1
ATOM 633 C C . SER A 1 80 ? 3.272 -0.302 15.415 1.00 96.06 80 SER A C 1
ATOM 635 O O . SER A 1 80 ? 2.892 0.858 15.577 1.00 96.06 80 SER A O 1
ATOM 637 N N . VAL A 1 81 ? 2.433 -1.318 15.223 1.00 96.12 81 VAL A N 1
ATOM 638 C CA . VAL A 1 81 ? 0.972 -1.231 15.242 1.00 96.12 81 VAL A CA 1
ATOM 639 C C . VAL A 1 81 ? 0.416 -2.238 16.247 1.00 96.12 81 VAL A C 1
ATOM 641 O O . VAL A 1 81 ? 0.889 -3.373 16.331 1.00 96.12 81 VAL A O 1
ATOM 644 N N . SER A 1 82 ? -0.588 -1.827 17.016 1.00 96.31 82 SER A N 1
ATOM 645 C CA . SER A 1 82 ? -1.318 -2.681 17.962 1.00 96.31 82 SER A CA 1
ATOM 646 C C . SER A 1 82 ? -2.781 -2.232 18.090 1.00 96.31 82 SER A C 1
ATOM 648 O O . SER A 1 82 ? -3.215 -1.322 17.385 1.00 96.31 82 SER A O 1
ATOM 650 N N . GLY A 1 83 ? -3.561 -2.867 18.968 1.00 95.31 83 GLY A N 1
ATOM 651 C CA . GLY A 1 83 ? -4.984 -2.549 19.138 1.00 95.31 83 GLY A CA 1
ATOM 652 C C . GLY A 1 83 ? -5.859 -3.109 18.013 1.00 95.31 83 GLY A C 1
ATOM 653 O O . GLY A 1 83 ? -5.433 -3.993 17.268 1.00 95.31 83 GLY A O 1
ATOM 654 N N . GLY A 1 84 ? -7.113 -2.653 17.919 1.00 94.38 84 GLY A N 1
ATOM 655 C CA . GLY A 1 84 ? -8.057 -3.081 16.878 1.00 94.38 84 GLY A CA 1
ATOM 656 C C . GLY A 1 84 ? -8.207 -4.598 16.745 1.00 94.38 84 GLY A C 1
ATOM 657 O O . GLY A 1 84 ? -8.216 -5.117 15.629 1.00 94.38 84 GLY A O 1
ATOM 658 N N . ASN A 1 85 ? -8.258 -5.316 17.874 1.00 95.75 85 ASN A N 1
ATOM 659 C CA . ASN A 1 85 ? -8.328 -6.783 17.956 1.00 95.75 85 ASN A CA 1
ATOM 660 C C . ASN A 1 85 ? -7.146 -7.542 17.305 1.00 95.75 85 ASN A C 1
ATOM 662 O O . ASN A 1 85 ? -7.301 -8.684 16.869 1.00 95.75 85 ASN A O 1
ATOM 666 N N . LEU A 1 86 ? -5.968 -6.922 17.182 1.00 95.69 86 LEU A N 1
ATOM 667 C CA . LEU A 1 86 ? -4.735 -7.633 16.834 1.00 95.69 86 LEU A CA 1
ATOM 668 C C . LEU A 1 86 ? -4.232 -8.442 18.041 1.00 95.69 86 LEU A C 1
ATOM 670 O O . LEU A 1 86 ? -4.272 -7.967 19.172 1.00 95.69 86 LEU A O 1
ATOM 674 N N . GLN A 1 87 ? -3.714 -9.650 17.799 1.00 93.88 87 GLN A N 1
ATOM 675 C CA . GLN A 1 87 ? -3.247 -10.560 18.863 1.00 93.88 87 GLN A CA 1
ATOM 676 C C . GLN A 1 87 ? -1.945 -10.116 19.559 1.00 93.88 87 GLN A C 1
ATOM 678 O O . GLN A 1 87 ? -1.519 -10.738 20.525 1.00 93.88 87 GLN A O 1
ATOM 683 N N . GLY A 1 88 ? -1.289 -9.066 19.066 1.00 94.44 88 GLY A N 1
ATOM 684 C CA . GLY A 1 88 ? -0.004 -8.612 19.581 1.00 94.44 88 GLY A CA 1
ATOM 685 C C . GLY A 1 88 ? 0.438 -7.296 18.954 1.00 94.44 88 GLY A C 1
ATOM 686 O O . GLY A 1 88 ? -0.341 -6.615 18.285 1.00 94.44 88 GLY A O 1
ATOM 687 N N . ILE A 1 89 ? 1.705 -6.956 19.178 1.00 96.31 89 ILE A N 1
ATOM 688 C CA . ILE A 1 89 ? 2.357 -5.779 18.602 1.00 96.31 89 ILE A CA 1
ATOM 689 C C . ILE A 1 89 ? 3.079 -6.206 17.324 1.00 96.31 89 ILE A C 1
ATOM 691 O O . ILE A 1 89 ? 3.899 -7.122 17.345 1.00 96.31 89 ILE A O 1
ATOM 695 N N . TYR A 1 90 ? 2.784 -5.530 16.217 1.00 95.06 90 TYR A N 1
ATOM 696 C CA . TYR A 1 90 ? 3.338 -5.826 14.899 1.00 95.06 90 TYR A CA 1
ATOM 697 C C . TYR A 1 90 ? 4.318 -4.731 14.499 1.00 95.06 90 TYR A C 1
ATOM 699 O O . TYR A 1 90 ? 3.952 -3.558 14.441 1.00 95.06 90 TYR A O 1
ATOM 707 N N . ASN A 1 91 ? 5.564 -5.099 14.213 1.00 95.94 91 ASN A N 1
ATOM 708 C CA . ASN A 1 91 ? 6.580 -4.144 13.780 1.00 95.94 91 ASN A CA 1
ATOM 709 C C . ASN A 1 91 ? 6.376 -3.756 12.312 1.00 95.94 91 ASN A C 1
ATOM 711 O O . ASN A 1 91 ? 6.163 -4.615 11.456 1.00 95.94 91 ASN A O 1
ATOM 715 N N . ALA A 1 92 ? 6.489 -2.464 12.013 1.00 93.31 92 ALA A N 1
ATOM 716 C CA . ALA A 1 92 ? 6.506 -1.975 10.643 1.00 93.31 92 ALA A CA 1
ATOM 717 C C . ALA A 1 92 ? 7.916 -2.159 10.056 1.00 93.31 92 ALA A C 1
ATOM 719 O O . ALA A 1 92 ? 8.891 -1.651 10.605 1.00 93.31 92 ALA A O 1
ATOM 720 N N . VAL A 1 93 ? 8.021 -2.905 8.953 1.00 92.75 93 VAL A N 1
ATOM 721 C CA . VAL A 1 93 ? 9.311 -3.285 8.337 1.00 92.75 93 VAL A CA 1
ATOM 722 C C . VAL A 1 93 ? 9.541 -2.571 7.007 1.00 92.75 93 VAL A C 1
ATOM 724 O O . VAL A 1 93 ? 10.656 -2.164 6.690 1.00 92.75 93 VAL A O 1
ATOM 727 N N . GLN A 1 94 ? 8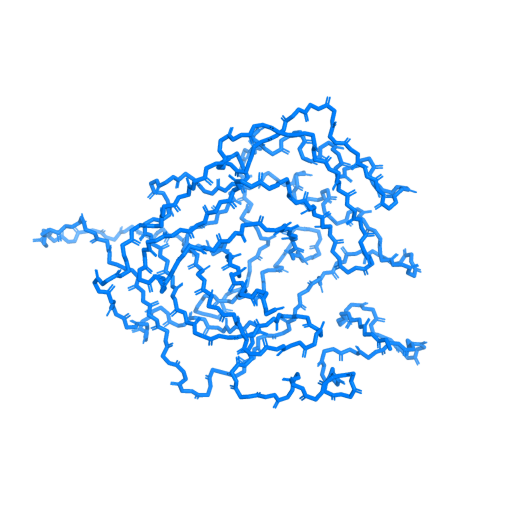.486 -2.423 6.209 1.00 93.12 94 GLN A N 1
ATOM 728 C CA . GLN A 1 94 ? 8.527 -1.782 4.900 1.00 93.12 94 GLN A CA 1
ATOM 729 C C . GLN A 1 94 ? 7.130 -1.311 4.499 1.00 93.12 94 GLN A C 1
ATOM 731 O O . GLN A 1 94 ? 6.138 -1.839 5.006 1.00 93.12 94 GLN A O 1
ATOM 736 N N . PHE A 1 95 ? 7.062 -0.371 3.563 1.00 93.25 95 PHE A N 1
ATOM 737 C CA . PHE A 1 95 ? 5.847 -0.101 2.799 1.00 93.25 95 PHE A CA 1
ATOM 738 C C . PHE A 1 95 ? 6.163 -0.002 1.305 1.00 93.25 95 PHE A C 1
ATOM 740 O O . PHE A 1 95 ? 7.303 0.250 0.902 1.00 93.25 95 PHE A O 1
ATOM 747 N N . HIS A 1 96 ? 5.135 -0.216 0.495 1.00 93.56 96 HIS A N 1
ATOM 748 C CA . HIS A 1 96 ? 5.171 -0.124 -0.958 1.00 93.56 96 HIS A CA 1
ATOM 749 C C . HIS A 1 96 ? 3.783 0.254 -1.484 1.00 93.56 96 HIS A C 1
ATOM 751 O O . HIS A 1 96 ? 2.821 0.306 -0.715 1.00 93.56 96 HIS A O 1
ATOM 757 N N . PHE A 1 97 ? 3.688 0.535 -2.782 1.00 91.50 97 PHE A N 1
ATOM 758 C CA . PHE A 1 97 ? 2.455 0.999 -3.421 1.00 91.50 97 PHE A CA 1
ATOM 759 C C . PHE A 1 97 ? 2.037 0.084 -4.570 1.00 91.50 97 PHE A C 1
ATOM 761 O O . PHE A 1 97 ? 2.869 -0.529 -5.238 1.00 91.50 97 PHE A O 1
ATOM 768 N N . HIS A 1 98 ? 0.741 0.061 -4.844 1.00 92.56 98 HIS A N 1
ATOM 769 C CA . HIS A 1 98 ? 0.168 -0.524 -6.049 1.00 92.56 98 HIS A CA 1
ATOM 770 C C . HIS A 1 98 ? -0.608 0.573 -6.772 1.00 92.56 98 HIS A C 1
ATOM 772 O O . HIS A 1 98 ? -1.282 1.378 -6.126 1.00 92.56 98 HIS A O 1
ATOM 778 N N . TRP A 1 99 ? -0.471 0.652 -8.092 1.00 92.62 99 TRP A N 1
ATOM 779 C CA . TRP A 1 99 ? -1.094 1.709 -8.880 1.00 92.62 99 TRP A CA 1
ATOM 780 C C . TRP A 1 99 ? -1.491 1.235 -10.275 1.00 92.62 99 TRP A C 1
ATOM 782 O O . TRP A 1 99 ? -1.034 0.210 -10.791 1.00 92.62 99 TRP A O 1
ATOM 792 N N . GLY A 1 100 ? -2.396 2.006 -10.871 1.00 91.19 100 GLY A N 1
ATOM 793 C CA . GLY A 1 100 ? -2.943 1.760 -12.192 1.00 91.19 100 GLY A CA 1
ATOM 794 C C . GLY A 1 100 ? -2.096 2.368 -13.295 1.00 91.19 100 GLY A C 1
ATOM 795 O O . GL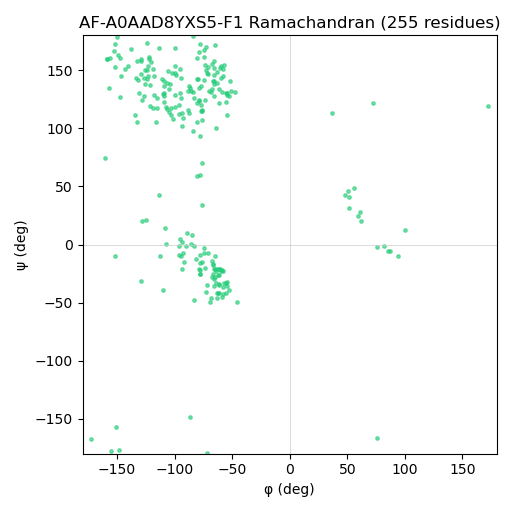Y A 1 100 ? -0.877 2.476 -13.202 1.00 91.19 100 GLY A O 1
ATOM 796 N N . GLU A 1 101 ? -2.759 2.777 -14.365 1.00 90.62 101 GLU A N 1
ATOM 797 C CA . GLU A 1 101 ? -2.131 3.473 -15.482 1.00 90.62 101 GLU A CA 1
ATOM 798 C C . GLU A 1 101 ? -2.577 4.934 -15.489 1.00 90.62 101 GLU A C 1
ATOM 800 O O . GLU A 1 101 ? -3.775 5.212 -15.458 1.00 90.62 101 GLU A O 1
ATOM 805 N N . LYS A 1 102 ? -1.619 5.871 -15.530 1.00 87.56 102 LYS A N 1
ATOM 806 C CA . LYS A 1 102 ? -1.876 7.318 -15.623 1.00 87.56 102 LYS A CA 1
ATOM 807 C C . LYS A 1 102 ? -2.874 7.793 -14.564 1.00 87.56 102 LYS A C 1
ATOM 809 O O . LYS A 1 102 ? -3.808 8.525 -14.884 1.00 87.56 102 LYS A O 1
ATOM 814 N N . GLY A 1 103 ? -2.698 7.368 -13.311 1.00 83.25 103 GLY A N 1
ATOM 815 C CA . GLY A 1 103 ? -3.597 7.671 -12.186 1.00 83.25 103 GLY A CA 1
ATOM 816 C C . GLY A 1 103 ? -5.031 7.145 -12.337 1.00 83.25 103 GLY A C 1
ATOM 817 O O . GLY A 1 103 ? -5.927 7.682 -11.704 1.00 83.25 103 GLY A O 1
ATOM 818 N N . GLY A 1 104 ? -5.258 6.147 -13.196 1.00 87.12 104 GLY A N 1
ATOM 819 C CA . GLY A 1 104 ? -6.485 5.348 -13.233 1.00 87.12 104 GLY A CA 1
ATOM 820 C C . GLY A 1 104 ? -6.468 4.193 -12.215 1.00 87.12 104 GLY A C 1
ATOM 821 O O . GLY A 1 104 ? -5.478 4.037 -11.494 1.00 87.12 104 GLY A O 1
ATOM 822 N N . PRO A 1 105 ? -7.547 3.388 -12.138 1.00 88.12 105 PRO A N 1
ATOM 823 C CA . PRO A 1 105 ? -7.731 2.340 -11.130 1.00 88.12 105 PRO A CA 1
ATOM 824 C C . PRO A 1 105 ? -6.516 1.423 -10.938 1.00 88.12 105 PRO A C 1
ATOM 826 O O . PRO A 1 105 ? -5.947 0.918 -11.907 1.00 88.12 105 PRO A O 1
ATOM 829 N N . GLY A 1 106 ? -6.120 1.225 -9.679 1.00 88.81 106 GLY A N 1
ATOM 830 C CA . GLY A 1 106 ? -4.855 0.596 -9.300 1.00 88.81 106 GLY A CA 1
ATOM 831 C C . GLY A 1 106 ? -4.837 -0.142 -7.963 1.00 88.81 106 GLY A C 1
ATOM 832 O O . GLY A 1 106 ? -3.862 -0.829 -7.668 1.00 88.81 106 GLY A O 1
ATOM 833 N N . SER A 1 107 ? -5.883 -0.002 -7.150 1.00 91.44 107 SER A N 1
ATOM 834 C CA . SER A 1 107 ? -6.009 -0.665 -5.861 1.00 91.44 107 SER A CA 1
ATOM 835 C C . SER A 1 107 ? -6.120 -2.168 -6.065 1.00 91.44 107 SER A C 1
ATOM 837 O O . SER A 1 107 ? -6.826 -2.639 -6.954 1.00 91.44 107 SER A O 1
ATOM 839 N N . GLU A 1 108 ? -5.435 -2.941 -5.231 1.00 94.19 108 GLU A N 1
ATOM 840 C CA . GLU A 1 108 ? -5.555 -4.398 -5.281 1.00 94.19 108 GLU A CA 1
ATOM 841 C C . GLU A 1 108 ? -6.944 -4.845 -4.804 1.00 94.19 108 GLU A C 1
ATOM 843 O O . GLU A 1 108 ? -7.644 -5.611 -5.468 1.00 94.19 108 GLU A O 1
ATOM 848 N N . HIS A 1 109 ? -7.368 -4.334 -3.647 1.00 95.56 109 HIS A N 1
ATOM 849 C CA . HIS A 1 109 ? -8.718 -4.533 -3.131 1.00 95.56 109 HIS A CA 1
ATOM 850 C C . HIS A 1 109 ? -9.737 -3.725 -3.917 1.00 95.56 109 HIS A C 1
ATOM 852 O O . HIS A 1 109 ? -9.453 -2.633 -4.415 1.00 95.56 109 HIS A O 1
ATOM 858 N N . THR A 1 110 ? -10.949 -4.267 -3.957 1.00 93.81 110 THR A N 1
ATOM 859 C CA . THR A 1 110 ? -12.135 -3.569 -4.451 1.00 93.81 110 THR A CA 1
ATOM 860 C C . THR A 1 110 ? -13.162 -3.453 -3.336 1.00 93.81 110 THR A C 1
ATOM 862 O O . THR A 1 110 ? -13.196 -4.293 -2.426 1.00 93.81 110 THR A O 1
ATOM 865 N N . LEU A 1 111 ? -13.973 -2.400 -3.393 1.00 93.19 111 LEU A N 1
ATOM 866 C CA . LEU A 1 111 ? -15.065 -2.154 -2.455 1.00 93.19 111 LEU A CA 1
ATOM 867 C C . LEU A 1 111 ? -16.370 -2.131 -3.247 1.00 93.19 111 LEU A C 1
ATOM 869 O O . LEU A 1 111 ? -16.517 -1.325 -4.159 1.00 93.19 111 LEU A O 1
ATOM 873 N N . ASP A 1 112 ? -17.277 -3.061 -2.951 1.00 94.69 112 ASP A N 1
ATOM 874 C CA . ASP A 1 112 ? -18.527 -3.270 -3.693 1.00 94.69 112 ASP A CA 1
ATOM 875 C C . ASP A 1 112 ? -18.339 -3.413 -5.221 1.00 94.69 112 ASP A C 1
ATOM 877 O O . ASP A 1 112 ? -19.231 -3.107 -6.005 1.00 94.69 112 ASP A O 1
ATOM 881 N N . GLY A 1 113 ? -17.190 -3.961 -5.638 1.00 92.38 113 GLY A N 1
ATOM 882 C CA . GLY A 1 113 ? -16.821 -4.174 -7.043 1.00 92.38 113 GLY A CA 1
ATOM 883 C C . GLY A 1 113 ? -15.993 -3.052 -7.673 1.00 92.38 113 GLY A C 1
ATOM 884 O O . GLY A 1 113 ? -15.429 -3.262 -8.744 1.00 92.38 113 GLY A O 1
ATOM 885 N N . GLU A 1 114 ? -15.847 -1.913 -7.002 1.00 90.12 114 GLU A N 1
ATOM 886 C CA . GLU A 1 114 ? -15.125 -0.755 -7.529 1.00 90.12 114 GLU A CA 1
ATOM 887 C C . GLU A 1 114 ? -13.623 -0.823 -7.218 1.00 90.12 114 GLU A C 1
ATOM 889 O O . GLU A 1 114 ? -13.217 -1.153 -6.097 1.00 90.12 114 GLU A O 1
ATOM 894 N N . GLN A 1 115 ? -12.798 -0.500 -8.220 1.00 87.94 115 GLN A N 1
ATOM 895 C CA . GLN A 1 115 ? -11.336 -0.429 -8.134 1.00 87.94 115 GLN A CA 1
ATOM 896 C C . GLN A 1 115 ? -10.867 1.025 -8.240 1.00 87.94 115 GLN A C 1
ATOM 898 O O . GLN A 1 115 ? -11.386 1.792 -9.047 1.00 87.94 115 GLN A O 1
ATOM 903 N N . TYR A 1 116 ? -9.835 1.400 -7.482 1.00 81.44 116 TYR A N 1
ATOM 904 C CA . TYR A 1 116 ? -9.520 2.806 -7.244 1.00 81.44 116 TYR A CA 1
ATOM 905 C C . TYR A 1 116 ? -8.061 3.185 -7.520 1.00 81.44 116 TYR A C 1
ATOM 907 O O . TYR A 1 116 ? -7.169 2.374 -7.307 1.00 81.44 116 TYR A O 1
ATOM 915 N N . PRO A 1 117 ? -7.771 4.406 -7.994 1.00 69.44 117 PRO A N 1
ATOM 916 C CA . PRO A 1 117 ? -6.436 4.822 -8.446 1.00 69.44 117 PRO A CA 1
ATOM 917 C C . PRO A 1 117 ? -5.367 5.097 -7.368 1.00 69.44 117 PRO A C 1
ATOM 919 O O . PRO A 1 117 ? -4.220 5.342 -7.734 1.00 69.44 117 PRO A O 1
ATOM 922 N N . MET A 1 118 ? -5.705 5.016 -6.071 1.00 68.69 118 MET A N 1
ATOM 923 C CA . MET A 1 118 ? -5.294 5.980 -5.023 1.00 68.69 118 MET A CA 1
ATOM 924 C C . MET A 1 118 ? -6.069 7.295 -5.236 1.00 68.69 118 MET A C 1
ATOM 926 O O . MET A 1 118 ? -6.067 7.824 -6.340 1.00 68.69 118 MET A O 1
ATOM 930 N N . GLU A 1 119 ? -6.833 7.766 -4.247 1.00 65.00 119 GLU A N 1
ATOM 931 C CA . GLU A 1 119 ? -7.856 8.816 -4.441 1.00 65.00 119 GLU A CA 1
ATOM 932 C C . GLU A 1 119 ? -7.298 10.090 -5.078 1.00 65.00 119 GLU A C 1
ATOM 934 O O . GLU A 1 119 ? -6.389 10.720 -4.538 1.00 65.00 119 GLU A O 1
ATOM 939 N N . GLU A 1 120 ? -7.871 10.493 -6.214 1.00 74.56 120 GLU A N 1
ATOM 940 C CA . GLU A 1 120 ? -7.550 11.774 -6.832 1.00 74.56 120 GLU A CA 1
ATOM 941 C C . GLU A 1 120 ? -8.254 12.908 -6.081 1.00 74.56 120 GLU A C 1
ATOM 943 O O . GLU A 1 120 ? -9.480 12.983 -6.017 1.00 74.56 120 GLU A O 1
ATOM 948 N N . SER A 1 121 ? -7.460 13.827 -5.543 1.00 81.69 121 SER A N 1
ATOM 949 C CA . SER A 1 121 ? -7.925 15.062 -4.926 1.00 81.69 121 SER A CA 1
ATOM 950 C C . SER A 1 121 ? -7.737 16.248 -5.864 1.00 81.69 121 SER A C 1
ATOM 952 O O . SER A 1 121 ? -6.755 16.343 -6.602 1.00 81.69 121 SER A O 1
ATOM 954 N N . LYS A 1 122 ? -8.656 17.217 -5.768 1.00 83.88 122 LYS A N 1
ATOM 955 C CA . LYS A 1 122 ? -8.562 18.505 -6.478 1.00 83.88 122 LYS A CA 1
ATOM 956 C C . LYS A 1 122 ? -7.328 19.312 -6.074 1.00 83.88 122 LYS A C 1
ATOM 958 O O . LYS A 1 122 ? -6.870 20.152 -6.842 1.00 83.88 122 LYS A O 1
ATOM 963 N N . SER A 1 123 ? -6.819 19.096 -4.863 1.00 88.12 123 SER A N 1
ATOM 964 C CA . SER A 1 123 ? -5.632 19.766 -4.337 1.00 88.12 123 SER A CA 1
ATOM 965 C C . SER A 1 123 ? -4.518 18.762 -4.027 1.00 88.12 123 SER A C 1
ATOM 967 O O . SER A 1 123 ? -4.800 17.641 -3.588 1.00 88.12 123 SER A O 1
ATOM 969 N N . PRO A 1 124 ? -3.244 19.147 -4.233 1.00 92.12 124 PRO A N 1
ATOM 970 C CA . PRO A 1 124 ? -2.115 18.294 -3.897 1.00 92.12 124 PRO A CA 1
ATOM 971 C C . PRO A 1 124 ? -2.028 18.077 -2.386 1.00 92.12 124 PRO A C 1
ATOM 973 O O . PRO A 1 124 ? -2.203 19.003 -1.585 1.00 92.12 124 PRO A O 1
ATOM 976 N N . ASN A 1 125 ? -1.692 16.853 -1.994 1.00 92.38 125 ASN A N 1
ATOM 977 C CA . ASN A 1 125 ? -1.436 16.515 -0.607 1.00 92.38 125 ASN A CA 1
ATOM 978 C C . ASN A 1 125 ? 0.011 16.859 -0.261 1.00 92.38 125 ASN A C 1
ATOM 980 O O . ASN A 1 125 ? 0.927 16.082 -0.522 1.00 92.38 125 ASN A O 1
ATOM 984 N N . ARG A 1 126 ? 0.214 18.027 0.351 1.00 94.38 126 ARG A N 1
ATOM 985 C CA . ARG A 1 126 ? 1.559 18.544 0.646 1.00 94.38 126 ARG A CA 1
ATOM 986 C C . ARG A 1 126 ? 2.388 17.653 1.573 1.00 94.38 126 ARG A C 1
ATOM 988 O O . ARG A 1 126 ? 3.613 17.717 1.553 1.00 94.38 126 ARG A O 1
ATOM 995 N N . LYS A 1 127 ? 1.746 16.779 2.359 1.00 93.12 127 LYS A N 1
ATOM 996 C CA . LYS A 1 127 ? 2.454 15.796 3.200 1.00 93.12 127 LYS A CA 1
ATOM 997 C C . LYS A 1 127 ? 3.250 14.785 2.366 1.00 93.12 127 LYS A C 1
ATOM 999 O O . LYS A 1 127 ? 4.215 14.213 2.864 1.00 93.12 127 LYS A O 1
ATOM 1004 N N . TYR A 1 128 ? 2.864 14.600 1.104 1.00 93.56 128 TYR A N 1
ATOM 1005 C CA . TYR A 1 128 ? 3.502 13.696 0.155 1.00 93.56 128 TYR A CA 1
ATOM 1006 C C . TYR A 1 128 ? 4.579 14.364 -0.705 1.00 93.56 128 TYR A C 1
ATOM 1008 O O . TYR A 1 128 ? 5.295 13.655 -1.405 1.00 93.56 128 TYR A O 1
ATOM 1016 N N . ASP A 1 129 ? 4.756 15.688 -0.656 1.00 95.06 129 ASP A N 1
ATOM 1017 C CA . ASP A 1 129 ? 5.644 16.403 -1.587 1.00 95.06 129 ASP A CA 1
ATOM 1018 C C . ASP A 1 129 ? 7.092 15.895 -1.533 1.00 95.06 129 ASP A C 1
ATOM 1020 O O . ASP A 1 129 ? 7.704 15.655 -2.573 1.00 95.06 129 ASP A O 1
ATOM 1024 N N . VAL A 1 130 ? 7.616 15.649 -0.327 1.00 95.69 130 VAL A N 1
ATOM 1025 C CA . VAL A 1 130 ? 8.973 15.108 -0.126 1.00 95.69 130 VAL A CA 1
ATOM 1026 C C . VAL A 1 130 ? 9.114 13.714 -0.748 1.00 95.69 130 VAL A C 1
ATOM 1028 O O . VAL A 1 130 ? 10.119 13.419 -1.395 1.00 95.69 130 VAL A O 1
ATOM 1031 N N . PHE A 1 131 ? 8.094 12.866 -0.590 1.00 94.50 131 PHE A N 1
ATOM 1032 C CA . PHE A 1 131 ? 8.074 11.525 -1.172 1.00 94.50 131 PHE A CA 1
ATOM 1033 C C . PHE A 1 131 ? 7.970 11.582 -2.701 1.00 94.50 131 PHE A C 1
ATOM 1035 O O . PHE A 1 131 ? 8.739 10.927 -3.398 1.00 94.50 131 PHE A O 1
ATOM 1042 N N . ILE A 1 132 ? 7.067 12.408 -3.233 1.00 94.75 132 ILE A N 1
ATOM 1043 C CA . ILE A 1 132 ? 6.837 12.560 -4.675 1.00 94.75 132 ILE A CA 1
ATOM 1044 C C . ILE A 1 132 ? 8.056 13.161 -5.378 1.00 94.75 132 ILE A C 1
ATOM 1046 O O . ILE A 1 132 ? 8.369 12.767 -6.499 1.00 94.75 132 ILE A O 1
ATOM 1050 N N . HIS A 1 133 ? 8.780 14.077 -4.736 1.00 95.19 133 HIS A N 1
ATOM 1051 C CA . HIS A 1 133 ? 10.029 14.595 -5.288 1.00 95.19 133 HIS A CA 1
ATOM 1052 C C . HIS A 1 133 ? 11.079 13.481 -5.427 1.00 95.19 133 HIS A C 1
ATOM 1054 O O . HIS A 1 133 ? 11.671 13.335 -6.495 1.00 95.19 133 HIS A O 1
ATOM 1060 N N . ALA A 1 134 ? 11.257 12.650 -4.394 1.00 95.31 134 ALA A N 1
ATOM 1061 C CA . ALA A 1 134 ? 12.152 11.496 -4.472 1.00 95.31 134 ALA A CA 1
ATOM 1062 C C . ALA A 1 134 ? 11.704 10.497 -5.552 1.00 95.31 134 ALA A C 1
ATOM 1064 O O . ALA A 1 134 ? 12.530 10.025 -6.324 1.00 95.31 134 ALA A O 1
ATOM 1065 N N . LEU A 1 135 ? 10.398 10.238 -5.658 1.00 94.31 135 LEU A N 1
ATOM 1066 C CA . LEU A 1 135 ? 9.817 9.356 -6.670 1.00 94.31 135 LEU A CA 1
ATOM 1067 C C . LEU A 1 135 ? 10.134 9.822 -8.099 1.00 94.31 135 LEU A C 1
ATOM 1069 O O . LEU A 1 135 ? 10.555 9.023 -8.928 1.00 94.31 135 LEU A O 1
ATOM 1073 N N . LYS A 1 136 ? 9.995 11.124 -8.381 1.00 93.81 136 LYS A N 1
ATOM 1074 C CA . LYS A 1 136 ? 10.316 11.707 -9.697 1.00 93.81 136 LYS A CA 1
ATOM 1075 C C . LYS A 1 136 ? 11.801 11.589 -10.046 1.00 93.81 136 LYS A C 1
ATOM 1077 O O . LYS A 1 136 ? 12.137 11.395 -11.209 1.00 93.81 136 LYS A O 1
ATOM 1082 N N . ALA A 1 137 ? 12.690 11.651 -9.055 1.00 93.62 137 ALA A N 1
ATOM 1083 C CA . ALA A 1 137 ? 14.122 11.456 -9.279 1.00 93.62 137 ALA A CA 1
ATOM 1084 C C . ALA A 1 137 ? 14.478 10.014 -9.710 1.00 93.62 137 ALA A C 1
ATOM 1086 O O . ALA A 1 137 ? 15.546 9.798 -10.277 1.00 93.62 137 ALA A O 1
ATOM 1087 N N . MET A 1 138 ? 13.577 9.044 -9.502 1.00 91.75 138 MET A N 1
ATOM 1088 C CA . MET A 1 138 ? 13.752 7.636 -9.890 1.00 91.75 138 MET A CA 1
ATOM 1089 C C . MET A 1 138 ? 13.351 7.329 -11.342 1.00 91.75 138 MET A C 1
ATOM 1091 O O . MET A 1 138 ? 13.278 6.167 -11.736 1.00 91.75 138 MET A O 1
ATOM 1095 N N . GLU A 1 139 ? 13.053 8.331 -12.169 1.00 81.81 139 GLU A N 1
ATOM 1096 C CA . GLU A 1 139 ? 12.692 8.077 -13.571 1.00 81.81 139 GLU A CA 1
ATOM 1097 C C . GLU A 1 139 ? 13.839 7.405 -14.352 1.00 81.81 139 GLU A C 1
ATOM 1099 O O . GLU A 1 139 ? 13.603 6.531 -15.189 1.00 81.81 139 GLU A O 1
ATOM 1104 N N . ASN A 1 140 ? 15.086 7.769 -14.025 1.00 78.69 140 ASN A N 1
ATOM 1105 C CA . ASN A 1 140 ? 16.299 7.244 -14.661 1.00 78.69 140 ASN A CA 1
ATOM 1106 C C . ASN A 1 140 ? 17.165 6.374 -13.730 1.00 78.69 140 ASN A C 1
ATOM 1108 O O . ASN A 1 140 ? 18.096 5.726 -14.203 1.00 78.69 140 ASN A O 1
ATOM 1112 N N . ASP A 1 141 ? 16.864 6.340 -12.430 1.00 85.44 141 ASP A N 1
ATOM 1113 C CA . ASP A 1 141 ? 17.568 5.540 -11.422 1.00 85.44 141 ASP A CA 1
ATOM 1114 C C . ASP A 1 141 ? 16.569 4.628 -10.697 1.00 85.44 141 ASP A C 1
ATOM 1116 O O . ASP A 1 141 ? 15.444 5.014 -10.397 1.00 85.44 141 ASP A O 1
ATOM 1120 N N . ARG A 1 142 ? 16.970 3.401 -10.365 1.00 90.19 142 ARG A N 1
ATOM 1121 C CA . ARG A 1 142 ? 16.139 2.494 -9.563 1.00 90.19 142 ARG A CA 1
ATOM 1122 C C . ARG A 1 142 ? 16.100 2.874 -8.085 1.00 90.19 142 ARG A C 1
ATOM 1124 O O . ARG A 1 142 ? 15.341 2.254 -7.344 1.00 90.19 142 ARG A O 1
ATOM 1131 N N . THR A 1 143 ? 16.894 3.840 -7.637 1.00 95.00 143 THR A N 1
ATOM 1132 C CA . THR A 1 143 ? 16.937 4.270 -6.236 1.00 95.00 143 THR A CA 1
ATOM 1133 C C . THR A 1 143 ? 16.898 5.790 -6.132 1.00 95.00 143 THR A C 1
ATOM 1135 O O . THR A 1 143 ? 17.522 6.488 -6.920 1.00 95.00 143 THR A O 1
ATOM 1138 N N . ALA A 1 144 ? 16.208 6.315 -5.121 1.00 96.12 144 ALA A N 1
ATOM 1139 C CA . ALA A 1 144 ? 16.321 7.715 -4.727 1.00 96.12 144 ALA A CA 1
ATOM 1140 C C . ALA A 1 144 ? 16.237 7.856 -3.209 1.00 96.12 144 ALA A C 1
ATOM 1142 O O . ALA A 1 144 ? 15.579 7.074 -2.526 1.00 96.12 144 ALA A O 1
ATOM 1143 N N . THR A 1 145 ? 16.889 8.884 -2.673 1.00 96.38 145 THR A N 1
ATOM 1144 C CA . THR A 1 145 ? 16.765 9.252 -1.258 1.00 96.38 145 THR A CA 1
ATOM 1145 C C . THR A 1 145 ? 15.986 10.551 -1.148 1.00 96.38 145 THR A C 1
ATOM 1147 O O . THR A 1 145 ? 16.196 11.468 -1.942 1.00 96.38 145 THR A O 1
ATOM 1150 N N . THR A 1 146 ? 15.114 10.662 -0.149 1.00 96.06 146 THR A N 1
ATOM 1151 C CA . THR A 1 146 ? 14.409 11.918 0.112 1.00 96.06 146 THR A CA 1
ATOM 1152 C C . THR A 1 146 ? 15.387 13.056 0.414 1.00 96.06 146 THR A C 1
ATOM 1154 O O . THR A 1 146 ? 16.426 12.876 1.055 1.00 96.06 146 THR A O 1
ATOM 1157 N N . ASN A 1 147 ? 15.071 14.262 -0.054 1.00 94.06 147 ASN A N 1
ATOM 1158 C CA . ASN A 1 147 ? 15.881 15.458 0.201 1.00 94.06 147 ASN A CA 1
ATOM 1159 C C . ASN A 1 147 ? 15.735 15.977 1.646 1.00 94.06 147 ASN A C 1
ATOM 1161 O O . ASN A 1 147 ? 16.610 16.684 2.143 1.00 94.06 147 ASN A O 1
ATOM 1165 N N . SER A 1 148 ? 14.662 15.588 2.331 1.00 95.88 148 SER A N 1
ATOM 1166 C CA . SER A 1 148 ? 14.377 15.890 3.734 1.00 95.88 148 SER A CA 1
ATOM 1167 C C . SER A 1 148 ? 13.824 14.655 4.443 1.00 95.88 148 SER A C 1
ATOM 1169 O O . SER A 1 148 ? 13.504 13.647 3.805 1.00 95.88 148 SER A O 1
ATOM 1171 N N . GLU A 1 149 ? 13.748 14.706 5.768 1.00 95.81 149 GLU A N 1
ATOM 1172 C CA . GLU A 1 149 ? 13.155 13.620 6.543 1.00 95.81 149 GLU A CA 1
ATOM 1173 C C . GLU A 1 149 ? 11.636 13.563 6.350 1.00 95.81 149 GLU A C 1
ATOM 1175 O O . GLU A 1 149 ? 10.967 14.585 6.188 1.00 95.81 149 GLU A O 1
ATOM 1180 N N . ILE A 1 150 ? 11.098 12.348 6.382 1.00 94.75 150 ILE A N 1
ATOM 1181 C CA . ILE A 1 150 ? 9.665 12.066 6.377 1.00 94.75 150 ILE A CA 1
ATOM 1182 C C . ILE A 1 150 ? 9.303 11.251 7.615 1.00 94.75 150 ILE A C 1
ATOM 1184 O O . ILE A 1 150 ? 10.163 10.624 8.226 1.00 94.75 150 ILE A O 1
ATOM 1188 N N . SER A 1 151 ? 8.025 11.226 7.970 1.00 94.50 151 SER A N 1
ATOM 1189 C CA . SER A 1 151 ? 7.493 10.344 9.008 1.00 94.50 151 SER A CA 1
ATOM 1190 C C . SER A 1 151 ? 6.363 9.499 8.429 1.00 94.50 151 SER A C 1
ATOM 1192 O O . SER A 1 151 ? 5.658 9.934 7.515 1.00 94.50 151 SER A O 1
ATOM 1194 N N . LEU A 1 152 ? 6.165 8.291 8.960 1.00 92.75 152 LEU A N 1
ATOM 1195 C CA . LEU A 1 152 ? 5.057 7.433 8.530 1.00 92.75 152 LEU A CA 1
ATOM 1196 C C . LEU A 1 152 ? 3.702 8.087 8.796 1.00 92.75 152 LEU A C 1
ATOM 1198 O O . LEU A 1 152 ? 2.798 7.951 7.984 1.00 92.75 152 LEU A O 1
ATOM 1202 N N . HIS A 1 153 ? 3.587 8.850 9.884 1.00 91.81 153 HIS A N 1
ATOM 1203 C CA . HIS A 1 153 ? 2.397 9.629 10.224 1.00 91.81 153 HIS A CA 1
ATOM 1204 C C . HIS A 1 153 ? 1.958 10.574 9.087 1.00 91.81 153 HIS A C 1
ATOM 1206 O O . HIS A 1 153 ? 0.767 10.803 8.895 1.00 91.81 153 HIS A O 1
ATOM 1212 N N . ASN A 1 154 ? 2.898 11.103 8.298 1.00 89.44 154 ASN A N 1
ATOM 1213 C CA . ASN A 1 154 ? 2.576 11.958 7.152 1.00 89.44 154 ASN A CA 1
ATOM 1214 C C . ASN A 1 154 ? 2.100 11.173 5.922 1.00 89.44 154 ASN A C 1
ATOM 1216 O O . ASN A 1 154 ? 1.423 11.741 5.066 1.00 89.44 154 ASN A O 1
ATOM 1220 N N . LEU A 1 155 ? 2.451 9.889 5.844 1.00 89.81 155 LEU A N 1
ATOM 1221 C CA . LEU A 1 155 ? 2.128 8.998 4.734 1.00 89.81 155 LEU A CA 1
ATOM 1222 C C . LEU A 1 155 ? 0.883 8.143 4.985 1.00 89.81 155 LEU A C 1
ATOM 1224 O O . LEU A 1 155 ? 0.500 7.376 4.111 1.00 89.81 155 LEU A O 1
ATOM 1228 N N . ILE A 1 156 ? 0.240 8.261 6.142 1.00 89.75 156 ILE A N 1
ATOM 1229 C CA . ILE A 1 156 ? -0.998 7.545 6.459 1.00 89.75 156 ILE A CA 1
ATOM 1230 C C . ILE A 1 156 ? -2.175 8.521 6.607 1.00 89.75 156 ILE A C 1
ATOM 1232 O O . ILE A 1 156 ? -1.999 9.741 6.632 1.00 89.75 156 ILE A O 1
ATOM 1236 N N . LEU A 1 157 ? -3.393 7.979 6.676 1.00 85.69 157 LEU A N 1
ATOM 1237 C CA . LEU A 1 157 ? -4.604 8.744 6.989 1.00 85.69 157 LEU A CA 1
ATOM 1238 C C . LEU A 1 157 ? -4.476 9.463 8.340 1.00 85.69 157 LEU A C 1
ATOM 1240 O O . LEU A 1 157 ? -3.763 9.016 9.236 1.00 85.69 157 LEU A O 1
ATOM 1244 N N . SER A 1 158 ? -5.219 10.555 8.519 1.00 83.38 158 SER A N 1
ATOM 1245 C CA . SER A 1 158 ? -5.420 11.108 9.860 1.00 83.38 158 SER A CA 1
ATOM 1246 C C . SER A 1 158 ? -6.164 10.102 10.740 1.00 83.38 158 SER A C 1
ATOM 1248 O O . SER A 1 1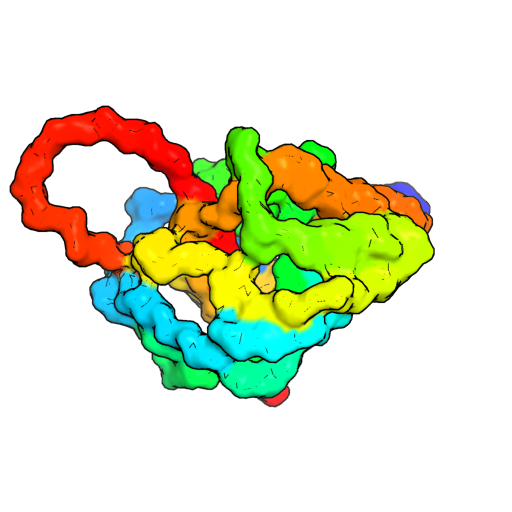58 ? -7.031 9.376 10.257 1.00 83.38 158 SER A O 1
ATOM 1250 N N . GLU A 1 159 ? -5.886 10.105 12.045 1.00 80.38 159 GLU A N 1
ATOM 1251 C CA . GLU A 1 159 ? -6.526 9.186 13.000 1.00 80.38 159 GLU A CA 1
ATOM 1252 C C . GLU A 1 159 ? -8.063 9.244 12.947 1.00 80.38 159 GLU A C 1
ATOM 1254 O O . GLU A 1 159 ? -8.726 8.212 13.029 1.00 80.38 159 GLU A O 1
ATOM 1259 N N . ALA A 1 160 ? -8.636 10.430 12.706 1.00 80.31 160 ALA A N 1
ATOM 1260 C CA . ALA A 1 160 ? -10.078 10.612 12.522 1.00 80.31 160 ALA A CA 1
ATOM 1261 C C . ALA A 1 160 ? -10.651 9.761 11.368 1.00 80.31 160 ALA A C 1
ATOM 1263 O O . ALA A 1 160 ? -11.740 9.200 11.492 1.00 80.31 160 ALA A O 1
ATOM 1264 N N . ASN A 1 161 ? -9.886 9.602 10.284 1.00 83.88 161 ASN A N 1
ATOM 1265 C CA . ASN A 1 161 ? -10.273 8.845 9.090 1.00 83.88 161 ASN A CA 1
ATOM 1266 C C . ASN A 1 161 ? -9.867 7.361 9.168 1.00 83.88 161 ASN A C 1
ATOM 1268 O O . ASN A 1 161 ? -10.157 6.595 8.253 1.00 83.88 161 ASN A O 1
ATOM 1272 N N . MET A 1 162 ? -9.212 6.93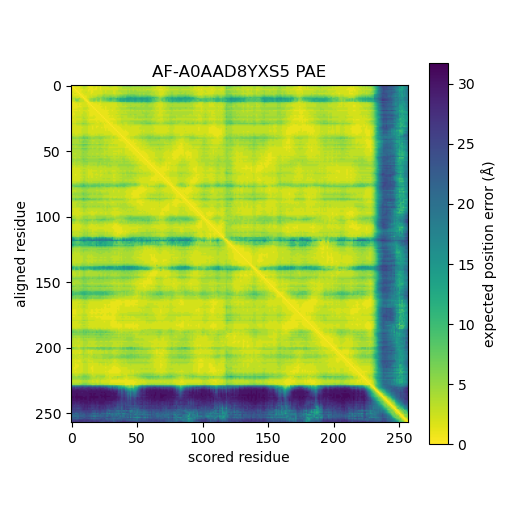7 10.252 1.00 87.88 162 MET A N 1
ATOM 1273 C CA . MET A 1 162 ? -8.799 5.547 10.487 1.00 87.88 162 MET A CA 1
ATOM 1274 C C . MET A 1 162 ? -9.792 4.749 11.338 1.00 87.88 162 MET A C 1
ATOM 1276 O O . MET A 1 162 ? -9.532 3.605 11.706 1.00 87.88 162 MET A O 1
ATOM 1280 N N . THR A 1 163 ? -10.932 5.338 11.684 1.00 88.88 163 THR A N 1
ATOM 1281 C CA . THR A 1 163 ? -11.934 4.695 12.543 1.00 88.88 163 THR A CA 1
ATOM 1282 C C . THR A 1 163 ? -12.785 3.671 11.791 1.00 88.88 163 THR A C 1
ATOM 1284 O O . THR A 1 163 ? -13.267 2.714 12.397 1.00 88.88 163 THR A O 1
ATOM 1287 N N . GLN A 1 164 ? -12.920 3.823 10.471 1.00 91.81 164 GLN A N 1
ATOM 1288 C CA . GLN A 1 164 ? -13.686 2.940 9.591 1.00 91.81 164 GLN A CA 1
ATOM 1289 C C . GLN A 1 164 ? -12.741 2.059 8.772 1.00 91.81 164 GLN A C 1
ATOM 1291 O O . GLN A 1 164 ? -11.954 2.545 7.955 1.00 91.81 164 GLN A O 1
ATOM 1296 N N . TYR A 1 165 ? -12.779 0.753 9.023 1.00 95.06 165 TYR A N 1
ATOM 1297 C CA . TYR A 1 165 ? -11.938 -0.218 8.339 1.00 95.06 165 TYR A CA 1
ATOM 1298 C C . TYR A 1 165 ? -12.540 -1.623 8.344 1.00 95.06 165 TYR A C 1
ATOM 1300 O O . TYR A 1 165 ? -13.376 -1.985 9.176 1.00 95.06 165 TYR A O 1
ATOM 1308 N N . PHE A 1 166 ? -12.049 -2.448 7.426 1.00 97.00 166 PHE A N 1
ATOM 1309 C CA . PHE A 1 166 ? -12.371 -3.859 7.300 1.00 97.00 166 PHE A CA 1
ATOM 1310 C C . PHE A 1 166 ? -11.213 -4.734 7.776 1.00 97.00 166 PHE A C 1
ATOM 1312 O O . PHE A 1 166 ? -10.043 -4.375 7.635 1.00 97.00 166 PHE A O 1
ATOM 1319 N N . ARG A 1 167 ? -11.544 -5.911 8.310 1.00 97.75 167 ARG A N 1
ATOM 1320 C CA . ARG A 1 167 ? -10.595 -6.902 8.825 1.00 97.75 167 ARG A CA 1
ATOM 1321 C C . ARG A 1 167 ? -10.899 -8.285 8.265 1.00 97.75 167 ARG A C 1
ATOM 1323 O O . ARG A 1 167 ? -12.041 -8.739 8.342 1.00 97.75 167 ARG A O 1
ATOM 1330 N N . TYR A 1 168 ? -9.885 -8.973 7.744 1.00 97.88 168 TYR A N 1
ATOM 1331 C CA . TYR A 1 168 ? -9.999 -10.375 7.326 1.00 97.88 168 TYR A CA 1
ATOM 1332 C C . TYR A 1 168 ? -8.628 -11.070 7.257 1.00 97.88 168 TYR A C 1
ATOM 1334 O O . TYR A 1 168 ? -7.596 -10.411 7.123 1.00 97.88 168 TYR A O 1
ATOM 1342 N N . ASP A 1 169 ? -8.631 -12.403 7.309 1.00 97.56 169 ASP A N 1
ATOM 1343 C CA . ASP A 1 169 ? -7.429 -13.221 7.113 1.00 97.56 169 ASP A CA 1
ATOM 1344 C C . ASP A 1 169 ? -7.183 -13.490 5.624 1.00 97.56 169 ASP A C 1
ATOM 1346 O O . ASP A 1 169 ? -8.081 -13.916 4.876 1.00 97.56 169 ASP A O 1
ATOM 1350 N N . GLY A 1 170 ? -5.947 -13.274 5.189 1.00 97.62 170 GLY A N 1
ATOM 1351 C CA . GLY A 1 170 ? -5.567 -13.364 3.789 1.00 97.62 170 GLY A CA 1
ATOM 1352 C C . GLY A 1 170 ? -4.116 -13.768 3.565 1.00 97.62 170 GLY A C 1
ATOM 1353 O O . GLY A 1 170 ? -3.470 -14.387 4.413 1.00 97.62 170 GLY A O 1
ATOM 1354 N N . SER A 1 171 ? -3.609 -13.403 2.392 1.00 98.06 171 SER A N 1
ATOM 1355 C CA . SER A 1 171 ? -2.252 -13.718 1.958 1.00 98.06 171 SER A CA 1
ATOM 1356 C C . SER A 1 171 ? -1.457 -12.477 1.578 1.00 98.06 171 SER A C 1
ATOM 1358 O O . SER A 1 171 ? -2.008 -11.380 1.464 1.00 98.06 171 SER A O 1
ATOM 1360 N N . LEU A 1 172 ? -0.167 -12.677 1.310 1.00 96.88 172 LEU A N 1
ATOM 1361 C CA . LEU A 1 172 ? 0.593 -11.769 0.452 1.00 96.88 172 LEU A CA 1
ATOM 1362 C C . LEU 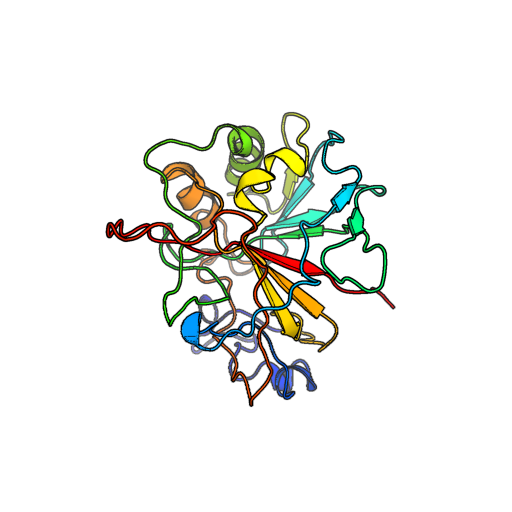A 1 172 ? -0.068 -11.690 -0.936 1.00 96.88 172 LEU A C 1
ATOM 1364 O O . LEU A 1 172 ? -0.619 -12.683 -1.426 1.00 96.88 172 LEU A O 1
ATOM 1368 N N . THR A 1 173 ? -0.019 -10.516 -1.559 1.00 96.69 173 THR A N 1
ATOM 1369 C CA . THR A 1 173 ? -0.579 -10.250 -2.897 1.00 96.69 173 THR A CA 1
ATOM 1370 C C . THR A 1 173 ? 0.440 -10.427 -4.017 1.00 96.69 173 THR A C 1
ATOM 1372 O O . THR A 1 173 ? 0.111 -10.280 -5.186 1.00 96.69 173 THR A O 1
ATOM 1375 N N . THR A 1 174 ? 1.656 -10.838 -3.672 1.00 96.25 174 THR A N 1
ATOM 1376 C CA . THR A 1 174 ? 2.729 -11.222 -4.589 1.00 96.25 174 THR A CA 1
ATOM 1377 C C . THR A 1 174 ? 3.282 -12.590 -4.179 1.00 96.25 174 THR A C 1
ATOM 1379 O O . THR A 1 174 ? 3.110 -13.001 -3.022 1.00 96.25 174 THR A O 1
ATOM 1382 N N . PRO A 1 175 ? 3.933 -13.339 -5.090 1.00 97.00 175 PRO A N 1
ATOM 1383 C CA . PRO A 1 175 ? 4.655 -14.554 -4.728 1.00 97.00 175 PRO A CA 1
ATOM 1384 C C . PRO A 1 175 ? 5.616 -14.299 -3.554 1.00 97.00 175 PRO A C 1
ATOM 1386 O O . PRO A 1 175 ? 6.362 -13.325 -3.556 1.00 97.00 175 PRO A O 1
ATOM 1389 N N . THR A 1 176 ? 5.622 -15.134 -2.515 1.00 97.00 176 THR A N 1
ATOM 1390 C CA . THR A 1 176 ? 5.126 -16.525 -2.434 1.00 97.00 176 THR A CA 1
ATOM 1391 C C . THR A 1 176 ? 3.627 -16.714 -2.175 1.00 97.00 176 THR A C 1
ATOM 1393 O O . THR A 1 176 ? 3.167 -17.852 -2.151 1.00 97.00 176 THR A O 1
ATOM 1396 N N . CYS A 1 177 ? 2.849 -15.643 -2.013 1.00 97.88 177 CYS A N 1
ATOM 1397 C CA . CYS A 1 177 ? 1.411 -15.694 -1.733 1.00 97.88 177 CYS A CA 1
ATOM 1398 C C . CYS A 1 177 ? 1.029 -16.415 -0.422 1.00 97.88 177 CYS A C 1
ATOM 1400 O O . CYS A 1 177 ? -0.065 -16.974 -0.307 1.00 97.88 177 CYS A O 1
ATOM 1402 N N . SER A 1 178 ? 1.922 -16.412 0.571 1.00 97.69 178 SER A N 1
ATOM 1403 C CA . SER A 1 178 ? 1.714 -17.093 1.853 1.00 97.69 178 SER A CA 1
ATOM 1404 C C . SER A 1 178 ? 0.496 -16.541 2.605 1.00 97.69 178 SER A C 1
ATOM 1406 O O . SER A 1 178 ? 0.343 -15.324 2.733 1.00 97.69 178 SER A O 1
ATOM 1408 N N . GLU A 1 179 ? -0.353 -17.425 3.137 1.00 97.25 179 GLU A N 1
ATOM 1409 C CA . GLU A 1 179 ? -1.567 -17.093 3.910 1.00 97.25 179 GLU A CA 1
ATOM 1410 C C . GLU A 1 179 ? -1.259 -16.740 5.374 1.00 97.25 179 GLU A C 1
ATOM 1412 O O . GLU A 1 179 ? -1.713 -17.407 6.305 1.00 97.25 179 GLU A O 1
ATOM 1417 N N . ALA A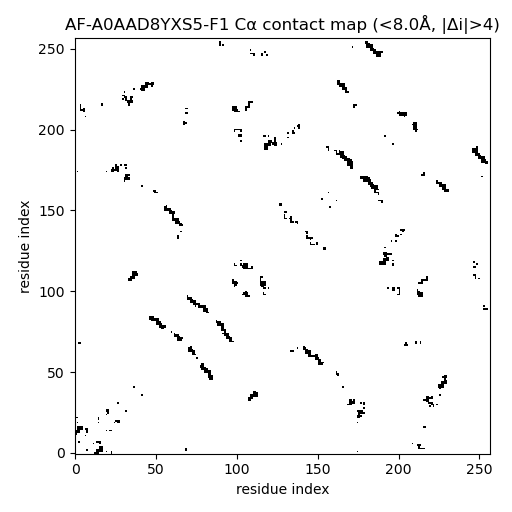 1 180 ? -0.437 -15.710 5.563 1.00 94.94 180 ALA A N 1
ATOM 1418 C CA . ALA A 1 180 ? 0.086 -15.281 6.860 1.00 94.94 180 ALA A CA 1
ATOM 1419 C C . ALA A 1 180 ? -0.209 -13.797 7.159 1.00 94.94 180 ALA A C 1
ATOM 1421 O O . ALA A 1 180 ? 0.497 -13.170 7.950 1.00 94.94 180 ALA A O 1
ATOM 1422 N N . VAL A 1 181 ? -1.213 -13.213 6.492 1.00 96.25 181 VAL A N 1
ATOM 1423 C CA . VAL A 1 181 ? -1.512 -11.776 6.581 1.00 96.25 181 VAL A CA 1
ATOM 1424 C C . VAL A 1 181 ? -2.873 -11.548 7.221 1.00 96.25 181 VAL A C 1
ATOM 1426 O O . VAL A 1 181 ? -3.893 -12.033 6.727 1.00 96.25 181 VAL A O 1
ATOM 1429 N N . ILE A 1 182 ? -2.889 -10.731 8.273 1.00 97.31 182 ILE A N 1
ATOM 1430 C CA . ILE A 1 182 ? -4.114 -10.147 8.817 1.00 97.31 182 ILE A CA 1
ATOM 1431 C C . ILE A 1 182 ? -4.287 -8.785 8.147 1.00 97.31 182 ILE A C 1
ATOM 1433 O O . ILE A 1 182 ? -3.532 -7.845 8.403 1.00 97.31 182 ILE A O 1
ATOM 1437 N N . TRP A 1 183 ? -5.269 -8.675 7.259 1.00 97.94 183 TRP A N 1
ATOM 1438 C CA . TRP A 1 183 ? -5.493 -7.457 6.490 1.00 97.94 183 TRP A CA 1
ATOM 1439 C C . TRP A 1 183 ? -6.325 -6.450 7.273 1.00 97.94 183 TRP A C 1
ATOM 1441 O O . TRP A 1 183 ? -7.397 -6.789 7.775 1.00 97.94 183 TRP A O 1
ATOM 1451 N N . THR A 1 184 ? -5.864 -5.199 7.314 1.00 96.81 184 THR A N 1
ATOM 1452 C CA . THR A 1 184 ? -6.690 -4.047 7.695 1.00 96.81 184 THR A CA 1
ATOM 1453 C C . THR A 1 184 ? -6.826 -3.123 6.493 1.00 96.81 184 THR A C 1
ATOM 1455 O O . THR A 1 184 ? -5.829 -2.606 5.991 1.00 96.81 184 THR A O 1
ATOM 1458 N N . VAL A 1 185 ? -8.054 -2.938 6.017 1.00 94.88 185 VAL A N 1
ATOM 1459 C CA . VAL A 1 185 ? -8.364 -2.117 4.840 1.00 94.88 185 VAL A CA 1
ATOM 1460 C C . VAL A 1 185 ? -9.226 -0.946 5.291 1.00 94.88 185 VAL A C 1
ATOM 1462 O O . VAL A 1 185 ? -10.388 -1.147 5.625 1.00 94.88 185 VAL A O 1
ATOM 1465 N N . PHE A 1 186 ? -8.657 0.255 5.358 1.00 92.56 186 PHE A N 1
ATOM 1466 C CA . PHE A 1 186 ? -9.398 1.464 5.715 1.00 92.56 186 PHE A CA 1
ATOM 1467 C C . PHE A 1 186 ? -10.437 1.790 4.658 1.00 92.56 186 PHE A C 1
ATOM 1469 O O . PHE A 1 186 ? -10.207 1.554 3.478 1.00 92.56 186 PHE A O 1
ATOM 1476 N N . GLU A 1 187 ? -11.570 2.332 5.086 1.00 86.81 187 GLU A N 1
ATOM 1477 C CA . GLU A 1 187 ? -12.651 2.744 4.195 1.00 86.81 187 GLU A CA 1
ATOM 1478 C C . GLU A 1 187 ? -12.365 4.084 3.505 1.00 86.81 187 GLU A C 1
ATOM 1480 O O . GLU A 1 187 ? -12.878 4.312 2.417 1.00 86.81 187 GLU A O 1
ATOM 1485 N N . HIS A 1 188 ? -11.533 4.943 4.101 1.00 82.88 188 HIS A N 1
ATOM 1486 C CA . HIS A 1 188 ? -11.132 6.218 3.507 1.00 82.88 188 HIS A CA 1
ATOM 1487 C C . HIS A 1 188 ? -9.752 6.136 2.838 1.00 82.88 188 HIS A C 1
ATOM 1489 O O . HIS A 1 188 ? -8.872 5.435 3.352 1.00 82.88 188 HIS A O 1
ATOM 1495 N N . PRO A 1 189 ? -9.515 6.862 1.732 1.00 80.50 189 PRO A N 1
ATOM 1496 C CA . PRO A 1 189 ? -8.266 6.777 0.996 1.00 80.50 189 PRO A CA 1
ATOM 1497 C C . PRO A 1 189 ? -7.363 7.936 1.363 1.00 80.50 189 PRO A C 1
ATOM 1499 O O . PRO A 1 189 ? -7.752 8.896 2.029 1.00 80.50 189 PRO A O 1
ATOM 1502 N N . ILE A 1 190 ? -6.116 7.830 0.921 1.00 85.62 190 ILE A N 1
ATOM 1503 C CA . ILE A 1 190 ? -5.193 8.947 1.003 1.00 85.62 190 ILE A CA 1
ATOM 1504 C C . ILE A 1 190 ? -5.372 9.783 -0.266 1.00 85.62 190 ILE A C 1
ATOM 1506 O O . ILE A 1 190 ? -5.009 9.300 -1.342 1.00 85.62 190 ILE A O 1
ATOM 1510 N N . PRO A 1 191 ? -5.887 11.020 -0.157 1.00 86.00 191 PRO A N 1
ATOM 1511 C CA . PRO A 1 191 ? -6.037 11.893 -1.307 1.00 86.00 191 PRO A CA 1
ATOM 1512 C C . PRO A 1 191 ? -4.663 12.309 -1.834 1.00 86.00 191 PRO A C 1
ATOM 1514 O O . PRO A 1 191 ? -3.800 12.737 -1.060 1.00 86.00 191 PRO A O 1
ATOM 1517 N N . LEU A 1 192 ? -4.477 12.236 -3.149 1.00 89.50 192 LEU A N 1
ATOM 1518 C CA . LEU A 1 192 ? -3.302 12.706 -3.880 1.00 89.50 192 LEU A CA 1
ATOM 1519 C C . LEU A 1 192 ? -3.734 13.553 -5.077 1.00 89.50 192 LEU A C 1
ATOM 1521 O O . LEU A 1 192 ? -4.708 13.247 -5.757 1.00 89.50 192 LEU A O 1
ATOM 1525 N N . GLY A 1 193 ? -2.998 14.625 -5.358 1.00 91.75 193 GLY A N 1
ATOM 1526 C CA . GLY A 1 193 ? -3.239 15.425 -6.558 1.00 91.75 193 GLY A CA 1
ATOM 1527 C C . GLY A 1 193 ? -2.891 14.650 -7.831 1.00 91.75 193 GLY A C 1
ATOM 1528 O O . GLY A 1 193 ? -2.021 13.776 -7.816 1.00 91.75 193 GLY A O 1
ATOM 1529 N N . ARG A 1 194 ? -3.508 15.021 -8.958 1.00 90.69 194 ARG A N 1
ATOM 1530 C CA . ARG A 1 194 ? -3.261 14.412 -10.278 1.00 90.69 194 ARG A CA 1
ATOM 1531 C C . ARG A 1 194 ? -1.771 14.237 -10.596 1.00 90.69 194 ARG A C 1
ATOM 1533 O O . ARG A 1 194 ? -1.342 13.140 -10.942 1.00 90.69 194 ARG A O 1
ATOM 1540 N N . ASP A 1 195 ? -0.970 15.284 -10.416 1.00 91.94 195 ASP A N 1
ATOM 1541 C CA . ASP A 1 195 ? 0.471 15.252 -10.704 1.00 91.94 195 ASP A CA 1
ATOM 1542 C C . ASP A 1 195 ? 1.261 14.337 -9.757 1.00 91.94 195 ASP A C 1
ATOM 1544 O O . ASP A 1 195 ? 2.307 13.805 -10.132 1.00 91.94 195 ASP A O 1
ATOM 1548 N N . GLN A 1 196 ? 0.770 14.145 -8.528 1.00 93.12 196 GLN A N 1
ATOM 1549 C CA . GLN A 1 196 ? 1.352 13.203 -7.571 1.00 93.12 196 GLN A CA 1
ATOM 1550 C C . GLN A 1 196 ? 1.045 11.761 -7.999 1.00 93.12 196 GLN A C 1
ATOM 1552 O O . GLN A 1 196 ? 1.940 10.922 -7.987 1.00 93.12 196 GLN A O 1
ATOM 1557 N N . LEU A 1 197 ? -0.178 11.484 -8.467 1.00 90.69 197 LEU A N 1
ATOM 1558 C CA . LEU A 1 197 ? -0.551 10.178 -9.025 1.00 90.69 197 LEU A CA 1
ATOM 1559 C C . LEU A 1 197 ? 0.246 9.844 -10.295 1.00 90.69 197 LEU A C 1
ATOM 1561 O O . LEU A 1 197 ? 0.711 8.717 -10.467 1.00 90.69 197 LEU A O 1
ATOM 1565 N N . LEU A 1 198 ? 0.442 10.825 -11.180 1.00 91.62 198 LEU A N 1
ATOM 1566 C CA . LEU A 1 198 ? 1.200 10.638 -12.420 1.00 91.62 198 LEU A CA 1
ATOM 1567 C C . LEU A 1 198 ? 2.681 10.325 -12.176 1.00 91.62 198 LEU A C 1
ATOM 1569 O O . LEU A 1 198 ? 3.271 9.602 -12.976 1.00 91.62 198 LEU A O 1
ATOM 1573 N N . ALA A 1 199 ? 3.260 10.785 -11.062 1.00 92.56 199 ALA A N 1
ATOM 1574 C CA . ALA A 1 199 ? 4.648 10.490 -10.705 1.00 92.56 199 ALA A CA 1
ATOM 1575 C C . ALA A 1 199 ? 4.915 8.988 -10.485 1.00 92.56 199 ALA A C 1
ATOM 1577 O O . ALA A 1 199 ? 6.028 8.529 -10.706 1.00 92.56 199 ALA A O 1
ATOM 1578 N N . PHE A 1 200 ? 3.907 8.197 -10.103 1.00 90.62 200 PHE A N 1
ATOM 1579 C CA . PHE A 1 200 ? 4.052 6.737 -10.041 1.00 90.62 200 PHE A CA 1
ATOM 1580 C C . PHE A 1 200 ? 4.123 6.109 -11.438 1.00 90.62 200 PHE A C 1
ATOM 1582 O O . PHE A 1 200 ? 4.849 5.144 -11.660 1.00 90.62 200 PHE A O 1
ATOM 1589 N N . SER A 1 201 ? 3.388 6.676 -12.399 1.00 84.50 201 SER A N 1
ATOM 1590 C CA . SER A 1 201 ? 3.297 6.153 -13.767 1.00 84.50 201 SER A CA 1
ATOM 1591 C C . SER A 1 201 ? 4.509 6.492 -14.647 1.00 84.50 201 SER A C 1
ATOM 1593 O O . SER A 1 201 ? 4.588 5.971 -15.757 1.00 84.50 201 SER A O 1
ATOM 1595 N N . SER A 1 202 ? 5.438 7.348 -14.198 1.00 88.06 202 SER A N 1
ATOM 1596 C CA . SER A 1 202 ? 6.683 7.644 -14.930 1.00 88.06 202 SER A CA 1
ATOM 1597 C C . SER A 1 202 ? 7.777 6.595 -14.712 1.00 88.06 202 SER A C 1
ATOM 1599 O O . SER A 1 202 ? 8.780 6.585 -15.422 1.00 88.06 202 SER A O 1
ATOM 1601 N N . LEU A 1 203 ? 7.599 5.704 -13.736 1.00 92.94 203 LEU A N 1
ATOM 1602 C CA . LEU A 1 203 ? 8.560 4.652 -13.432 1.00 92.94 203 LEU A CA 1
ATOM 1603 C C . LEU A 1 203 ? 8.526 3.539 -14.478 1.00 92.94 203 LEU A C 1
ATOM 1605 O O . LEU A 1 203 ? 7.550 3.367 -15.209 1.00 92.94 203 LEU A O 1
ATOM 1609 N N . LYS A 1 204 ? 9.597 2.745 -14.520 1.00 93.62 204 LYS A N 1
ATOM 1610 C CA . LYS A 1 204 ? 9.749 1.622 -15.449 1.00 93.62 204 LYS A CA 1
ATOM 1611 C C . LYS A 1 204 ? 10.005 0.315 -14.716 1.00 93.62 204 LYS A C 1
ATOM 1613 O O . LYS A 1 204 ? 10.690 0.287 -13.691 1.00 93.62 204 LYS A O 1
ATOM 1618 N N . TYR A 1 205 ? 9.470 -0.769 -15.264 1.00 92.25 205 TYR A N 1
ATOM 1619 C CA . TYR A 1 205 ? 9.842 -2.130 -14.907 1.00 92.25 205 TYR A CA 1
ATOM 1620 C C . TYR A 1 205 ? 11.302 -2.416 -15.277 1.00 92.25 205 TYR A C 1
ATOM 1622 O O . TYR A 1 205 ? 11.977 -1.635 -15.954 1.00 92.25 205 TYR A O 1
ATOM 1630 N N . SER A 1 206 ? 11.806 -3.572 -14.841 1.00 89.00 206 SER A N 1
ATOM 1631 C CA . SER A 1 206 ? 13.195 -3.959 -15.114 1.00 89.00 206 SER A CA 1
ATOM 1632 C C . SER A 1 206 ? 13.497 -4.200 -16.597 1.00 89.00 206 SER A C 1
ATOM 1634 O O . SER A 1 206 ? 14.658 -4.112 -16.987 1.00 89.00 206 SER A O 1
ATOM 1636 N N . ASP A 1 207 ? 12.467 -4.459 -17.402 1.00 87.38 207 ASP A N 1
ATOM 1637 C CA . ASP A 1 207 ? 12.505 -4.616 -18.863 1.00 87.38 207 ASP A CA 1
ATOM 1638 C C . ASP A 1 207 ? 12.399 -3.276 -19.628 1.00 87.38 207 ASP A C 1
ATOM 1640 O O . ASP A 1 207 ? 12.421 -3.262 -20.857 1.00 87.38 207 ASP A O 1
ATOM 1644 N N . GLY A 1 208 ? 12.301 -2.145 -18.917 1.00 88.81 208 GLY A N 1
ATOM 1645 C CA . GLY A 1 208 ? 12.185 -0.804 -19.493 1.00 88.81 208 GLY A CA 1
ATOM 1646 C C . GLY A 1 208 ? 10.759 -0.378 -19.861 1.00 88.81 208 GLY A C 1
ATOM 1647 O O . GLY A 1 208 ? 10.562 0.787 -20.217 1.00 88.81 208 GLY A O 1
ATOM 1648 N N . MET A 1 209 ? 9.766 -1.264 -19.741 1.00 89.69 209 MET A N 1
ATOM 1649 C CA . MET A 1 209 ? 8.359 -0.930 -19.981 1.00 89.69 209 MET A CA 1
ATOM 1650 C C . MET A 1 209 ? 7.804 -0.031 -18.867 1.00 89.69 209 MET A C 1
ATOM 1652 O O . MET A 1 209 ? 8.278 -0.115 -17.731 1.00 89.69 209 MET A O 1
ATOM 1656 N N . PRO A 1 210 ? 6.784 0.808 -19.139 1.00 92.50 210 PRO A N 1
ATOM 1657 C CA . PRO A 1 210 ? 6.132 1.606 -18.103 1.00 92.50 210 PRO A CA 1
ATOM 1658 C C . PRO A 1 210 ? 5.634 0.734 -16.946 1.00 92.50 210 PRO A C 1
ATOM 1660 O O . PRO A 1 210 ? 4.949 -0.266 -17.166 1.00 92.50 210 PRO A O 1
ATOM 1663 N N . MET A 1 211 ? 5.967 1.118 -15.716 1.00 93.19 211 MET A N 1
ATOM 1664 C CA . MET A 1 211 ? 5.530 0.435 -14.504 1.00 93.19 211 MET A CA 1
ATOM 1665 C C . MET A 1 211 ? 4.087 0.835 -14.200 1.00 93.19 211 MET A C 1
ATOM 1667 O O . MET A 1 211 ? 3.833 1.866 -13.582 1.00 93.19 211 MET A O 1
ATOM 1671 N N . VAL A 1 212 ? 3.134 0.040 -14.682 1.00 93.62 212 VAL A N 1
ATOM 1672 C CA . VAL A 1 212 ? 1.690 0.297 -14.568 1.00 93.62 212 VAL A CA 1
ATOM 1673 C C . VAL A 1 212 ? 0.936 -0.991 -14.279 1.00 93.62 212 VAL A C 1
ATOM 1675 O O . VAL A 1 212 ? 1.365 -2.067 -14.684 1.00 93.62 212 VAL A O 1
ATOM 1678 N N . LYS A 1 213 ? -0.233 -0.887 -13.638 1.00 93.50 213 LYS A N 1
ATOM 1679 C CA . LYS A 1 213 ? -1.051 -2.051 -13.246 1.00 93.50 213 LYS A CA 1
ATOM 1680 C C . LYS A 1 213 ? -0.248 -3.023 -12.378 1.00 93.50 213 LYS A C 1
ATOM 1682 O O . LYS A 1 213 ? -0.221 -4.232 -12.612 1.00 93.50 213 LYS A O 1
ATOM 1687 N N . THR A 1 214 ? 0.415 -2.472 -11.366 1.00 94.06 214 THR A N 1
ATOM 1688 C CA . THR A 1 214 ? 1.263 -3.200 -10.417 1.00 94.06 214 THR A CA 1
ATOM 1689 C C . THR A 1 214 ? 0.442 -3.963 -9.380 1.00 94.06 2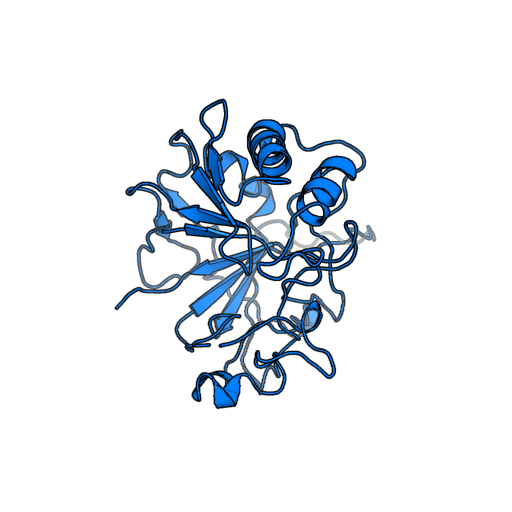14 THR A C 1
ATOM 1691 O O . THR A 1 214 ? 0.872 -4.066 -8.247 1.00 94.06 214 THR A O 1
ATOM 1694 N N . PHE A 1 215 ? -0.735 -4.489 -9.719 1.00 94.31 215 PHE A N 1
ATOM 1695 C CA . PHE A 1 215 ? -1.663 -5.122 -8.776 1.00 94.31 215 PHE A CA 1
ATOM 1696 C C . PHE A 1 215 ? -2.044 -6.541 -9.206 1.00 94.31 215 PHE A C 1
ATOM 1698 O O . PHE A 1 215 ? -2.114 -6.859 -10.399 1.00 94.31 215 PHE A O 1
ATOM 1705 N N . ARG A 1 216 ? -2.330 -7.407 -8.230 1.00 96.56 216 ARG A N 1
ATOM 1706 C CA . ARG A 1 216 ? -2.893 -8.739 -8.478 1.00 96.56 216 ARG A CA 1
ATOM 1707 C C . ARG A 1 216 ? -4.413 -8.649 -8.707 1.00 96.56 216 ARG A C 1
ATOM 1709 O O . ARG A 1 216 ? -5.086 -7.898 -8.004 1.00 96.56 216 ARG A O 1
ATOM 1716 N N . PRO A 1 217 ? -4.997 -9.448 -9.622 1.00 96.12 217 PRO A N 1
ATOM 1717 C CA . PRO A 1 217 ? -6.450 -9.570 -9.741 1.00 96.12 217 PRO A CA 1
ATOM 1718 C C . PRO A 1 217 ? -7.128 -10.031 -8.440 1.00 96.12 217 PRO A C 1
ATOM 1720 O O . PRO A 1 217 ? -6.552 -10.802 -7.665 1.00 96.12 217 PRO A O 1
ATOM 1723 N N . VAL A 1 218 ? -8.385 -9.621 -8.239 1.00 97.00 218 VAL A N 1
ATOM 1724 C CA . VAL A 1 218 ? -9.221 -10.035 -7.099 1.00 97.00 218 VAL A CA 1
ATOM 1725 C C . VAL A 1 218 ? -9.328 -11.559 -7.017 1.00 97.00 218 VAL A C 1
ATOM 1727 O O . VAL A 1 218 ? -9.655 -12.236 -7.989 1.00 97.00 218 VAL A O 1
ATOM 1730 N N . GLN A 1 219 ? -9.081 -12.101 -5.826 1.00 97.88 219 GLN A N 1
ATOM 1731 C CA . GLN A 1 219 ? -9.131 -13.528 -5.538 1.00 97.88 219 GLN A CA 1
ATOM 1732 C C . GLN A 1 219 ? -10.496 -13.932 -4.954 1.00 97.88 219 GLN A C 1
ATOM 1734 O O . GLN A 1 219 ? -11.146 -13.141 -4.258 1.00 97.88 219 GLN A O 1
ATOM 1739 N N . PRO A 1 220 ? -10.950 -15.182 -5.169 1.00 97.00 220 PRO A N 1
ATOM 1740 C CA . PRO A 1 220 ? -12.211 -15.657 -4.612 1.00 97.00 220 PRO A CA 1
ATOM 1741 C C . PRO A 1 220 ? -12.251 -15.583 -3.077 1.00 97.00 220 PRO A C 1
ATOM 1743 O O . PRO A 1 220 ? -11.370 -16.088 -2.376 1.00 97.00 220 PRO A O 1
ATOM 1746 N N . ARG A 1 221 ? -13.334 -15.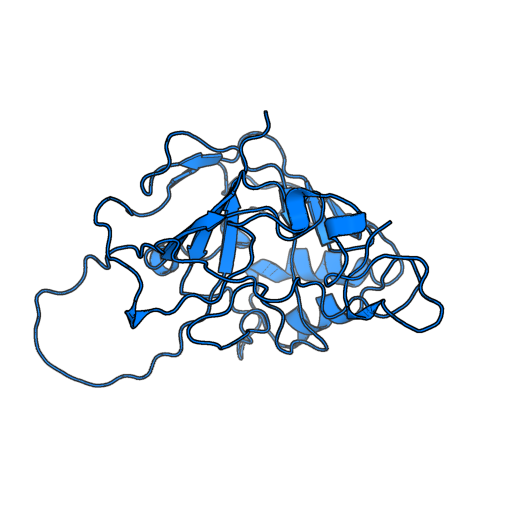023 -2.521 1.00 94.12 221 ARG A N 1
ATOM 1747 C CA . ARG A 1 221 ? -13.516 -14.922 -1.059 1.00 94.12 221 ARG A CA 1
ATOM 1748 C C . ARG A 1 221 ? -13.680 -16.289 -0.380 1.00 94.12 221 ARG A C 1
ATOM 1750 O O . ARG A 1 221 ? -13.294 -16.433 0.777 1.00 94.12 221 ARG A O 1
ATOM 1757 N N . ARG A 1 222 ? -14.243 -17.283 -1.083 1.00 94.25 222 ARG A N 1
ATOM 1758 C CA . ARG A 1 222 ? -14.491 -18.661 -0.593 1.00 94.25 222 ARG A CA 1
ATOM 1759 C C . ARG A 1 222 ? -15.155 -18.716 0.793 1.00 94.25 222 ARG A C 1
ATOM 1761 O O . ARG A 1 222 ? -14.754 -19.480 1.660 1.00 94.25 222 ARG A O 1
ATOM 1768 N N . GLY A 1 223 ? -16.150 -17.858 1.019 1.00 91.69 223 GLY A N 1
ATOM 1769 C CA . GLY A 1 223 ? -16.917 -17.830 2.270 1.00 91.69 223 GLY A CA 1
ATOM 1770 C C . GLY A 1 223 ? -16.211 -17.201 3.479 1.00 91.69 223 GLY A C 1
ATOM 1771 O O . GLY A 1 223 ? -16.853 -17.062 4.518 1.00 91.69 223 GLY A O 1
ATOM 1772 N N . ARG A 1 224 ? -14.946 -16.759 3.361 1.00 94.88 224 ARG A N 1
ATOM 1773 C CA . ARG A 1 224 ? -14.227 -16.074 4.451 1.00 94.88 224 ARG A CA 1
ATOM 1774 C C . ARG A 1 224 ? -15.016 -14.868 4.967 1.00 94.88 224 ARG A C 1
ATOM 1776 O O . ARG A 1 224 ? -15.412 -14.029 4.148 1.00 94.88 224 ARG A O 1
ATOM 1783 N N . PRO A 1 225 ? -15.252 -14.746 6.284 1.00 96.44 225 PRO A N 1
ATOM 1784 C CA . PRO A 1 225 ? -15.894 -13.562 6.831 1.00 96.44 225 PRO A CA 1
ATOM 1785 C C . PRO A 1 225 ? -14.983 -12.345 6.654 1.00 96.44 225 PRO A C 1
ATOM 1787 O O . PRO A 1 225 ? -13.769 -12.435 6.823 1.00 96.44 225 PRO A O 1
ATOM 1790 N N . VAL A 1 226 ? -15.593 -11.209 6.330 1.00 97.88 226 VAL A N 1
ATOM 1791 C CA . VAL A 1 226 ? -14.961 -9.894 6.444 1.00 97.88 226 VAL A CA 1
ATOM 1792 C C . VAL A 1 226 ? -15.660 -9.186 7.587 1.00 97.88 226 VAL A C 1
ATOM 1794 O O . VAL A 1 226 ? -16.893 -9.164 7.636 1.00 97.88 226 VAL A O 1
ATOM 1797 N N . TYR A 1 227 ? -14.881 -8.650 8.513 1.00 97.75 227 TYR A N 1
ATOM 1798 C CA . TYR A 1 227 ? -15.384 -7.866 9.628 1.00 97.75 227 TYR A CA 1
ATOM 1799 C C . TYR A 1 227 ? -15.228 -6.379 9.325 1.00 97.75 227 TYR A C 1
ATOM 1801 O O . TYR A 1 227 ? -14.346 -6.005 8.555 1.00 97.75 227 TYR A O 1
ATOM 1809 N N . ARG A 1 228 ? -16.065 -5.533 9.920 1.00 96.50 228 ARG A N 1
ATOM 1810 C CA . ARG A 1 228 ? -15.956 -4.071 9.835 1.00 96.50 228 ARG A CA 1
ATOM 1811 C C . ARG A 1 228 ? -15.934 -3.452 11.226 1.00 96.50 228 ARG A C 1
ATOM 1813 O O . ARG A 1 228 ? -16.630 -3.946 12.121 1.00 96.50 228 ARG A O 1
ATOM 1820 N N . SER A 1 229 ? -15.141 -2.399 11.393 1.00 94.25 229 SER A N 1
ATOM 1821 C CA . SER A 1 229 ? -15.106 -1.613 12.622 1.00 94.25 229 SER A CA 1
ATOM 1822 C C . SER A 1 229 ? -16.426 -0.879 12.853 1.00 94.25 229 SER A C 1
ATOM 1824 O O . SER A 1 229 ? -17.242 -0.695 11.945 1.00 94.25 229 SER A O 1
ATOM 1826 N N . PHE A 1 230 ? -16.671 -0.521 14.110 1.00 78.62 230 PHE A N 1
ATOM 1827 C CA . PHE A 1 230 ? -17.881 0.179 14.520 1.00 78.62 230 PHE A CA 1
ATOM 1828 C C . PHE A 1 230 ? -17.616 1.687 14.567 1.00 78.62 230 PHE A C 1
ATOM 1830 O O . PHE A 1 230 ? -16.653 2.129 15.192 1.00 78.62 230 PHE A O 1
ATOM 1837 N N . CYS A 1 231 ? -18.486 2.484 13.946 1.00 59.59 231 CYS A N 1
ATOM 1838 C CA . CYS A 1 231 ? -18.482 3.932 14.126 1.00 59.59 231 CYS A CA 1
ATOM 1839 C C . CYS A 1 231 ? -19.214 4.256 15.438 1.00 59.59 231 CYS A C 1
ATOM 1841 O O . CYS A 1 231 ? -20.440 4.149 15.507 1.00 59.59 231 CYS A O 1
ATOM 1843 N N . SER A 1 232 ? -18.487 4.615 16.498 1.00 47.91 232 SER A N 1
ATOM 1844 C CA . SER A 1 232 ? -19.080 5.089 17.759 1.00 47.91 232 SER A CA 1
ATOM 1845 C C . SER A 1 232 ? -19.539 6.545 17.634 1.00 47.91 232 SER A C 1
ATOM 1847 O O . SER A 1 232 ? -19.051 7.421 18.339 1.00 47.91 232 SER A O 1
ATOM 1849 N N . SER A 1 233 ? -20.458 6.830 16.716 1.00 39.31 233 SER A N 1
ATOM 1850 C CA . SER A 1 233 ? -21.081 8.151 16.603 1.00 39.31 233 SER A CA 1
ATOM 1851 C C . SER A 1 233 ? -22.394 8.076 15.832 1.00 39.31 233 SER A C 1
ATOM 1853 O O . SER A 1 233 ? -22.472 8.476 14.678 1.00 39.31 233 SER A O 1
ATOM 1855 N N . SER A 1 234 ? -23.441 7.549 16.475 1.00 35.88 234 SER A N 1
ATOM 1856 C CA . SER A 1 234 ? -24.773 8.183 16.555 1.00 35.88 234 SER A CA 1
ATOM 1857 C C . SER A 1 234 ? -25.797 7.240 17.191 1.00 35.88 234 SER A C 1
ATOM 1859 O O . SER A 1 234 ? -26.122 6.171 16.680 1.00 35.88 234 SER A O 1
ATOM 1861 N N . VAL A 1 235 ? -26.352 7.689 18.316 1.00 34.38 235 VAL A N 1
ATOM 1862 C CA . VAL A 1 235 ? -27.734 7.382 18.683 1.00 34.38 235 VAL A CA 1
ATOM 1863 C C . VAL A 1 235 ? -28.583 7.785 17.477 1.00 34.38 235 VAL A C 1
ATOM 1865 O O . VAL A 1 235 ? -28.413 8.890 16.962 1.00 34.38 235 VAL A O 1
ATOM 1868 N N . ALA A 1 236 ? -29.427 6.882 16.986 1.00 36.91 236 ALA A N 1
ATOM 1869 C CA . ALA A 1 236 ? -30.271 7.136 15.830 1.00 36.91 236 ALA A CA 1
ATOM 1870 C C . ALA A 1 236 ? -31.106 8.410 16.040 1.00 36.91 236 ALA A C 1
ATOM 1872 O O . ALA A 1 236 ? -32.020 8.431 16.861 1.00 36.91 236 ALA A O 1
ATOM 1873 N N . VAL A 1 237 ? -30.812 9.456 15.270 1.00 36.16 237 VAL A N 1
ATOM 1874 C CA . VAL A 1 237 ? -31.768 10.523 14.975 1.00 36.16 237 VAL A CA 1
ATOM 1875 C C . VAL A 1 237 ? -31.808 10.652 13.458 1.00 36.16 237 VAL A C 1
ATOM 1877 O O . VAL A 1 237 ? -30.772 10.643 12.797 1.00 36.16 237 VAL A O 1
ATOM 1880 N N . GLY A 1 238 ? -33.025 10.603 12.924 1.00 37.59 238 GLY A N 1
ATOM 1881 C CA . GLY A 1 238 ? -33.329 10.227 11.550 1.00 37.59 238 GLY A CA 1
ATOM 1882 C C . GLY A 1 238 ? -32.700 11.077 10.444 1.00 37.59 238 GLY A C 1
ATOM 1883 O O . GLY A 1 238 ? -32.456 12.266 10.600 1.00 37.59 238 GLY A O 1
ATOM 1884 N N . SER A 1 239 ? -32.535 10.397 9.307 1.00 46.50 239 SER A N 1
ATOM 1885 C CA . SER A 1 239 ? -32.571 10.874 7.920 1.00 46.50 239 SER A CA 1
ATOM 1886 C C . SER A 1 239 ? -31.990 12.252 7.591 1.00 46.50 239 SER A C 1
ATOM 1888 O O . SER A 1 239 ? -32.644 13.268 7.786 1.00 46.50 239 SER A O 1
ATOM 1890 N N . LEU A 1 240 ? -30.895 12.255 6.825 1.00 35.78 240 LEU A N 1
ATOM 1891 C CA . LEU A 1 240 ? -30.904 12.846 5.483 1.00 35.78 240 LEU A CA 1
ATOM 1892 C C . LEU A 1 240 ? -29.771 12.238 4.645 1.00 35.78 240 LEU A C 1
ATOM 1894 O O . LEU A 1 240 ? -28.649 12.068 5.116 1.00 35.78 240 LEU A O 1
ATOM 1898 N N . ALA A 1 241 ? -30.093 11.876 3.408 1.00 44.19 241 ALA A N 1
ATOM 1899 C CA . ALA A 1 241 ? -29.162 11.311 2.447 1.00 44.19 241 ALA A CA 1
ATOM 1900 C C . ALA A 1 241 ? -28.023 12.294 2.134 1.00 44.19 241 ALA A C 1
ATOM 1902 O O . ALA A 1 241 ? -28.268 13.387 1.629 1.00 44.19 241 ALA A O 1
ATOM 1903 N N . LEU A 1 242 ? -26.784 11.869 2.370 1.00 36.25 242 LEU A N 1
ATOM 1904 C CA . LEU A 1 242 ? -25.582 12.469 1.800 1.00 36.25 242 LEU A CA 1
ATOM 1905 C C . LEU A 1 242 ? -24.724 11.327 1.255 1.00 36.25 242 LEU A C 1
ATOM 1907 O O . LEU A 1 242 ? -24.143 10.546 2.004 1.00 36.25 242 LEU A O 1
ATOM 1911 N N . LEU A 1 243 ? -24.718 11.205 -0.072 1.00 39.94 243 LEU A N 1
ATOM 1912 C CA . LEU A 1 243 ? -23.806 10.350 -0.824 1.00 39.94 243 LEU A CA 1
ATOM 1913 C C . LEU A 1 243 ? -22.379 10.870 -0.616 1.00 39.94 243 LEU A C 1
ATOM 1915 O O . LEU A 1 243 ? -21.973 11.844 -1.246 1.00 39.94 243 LEU A O 1
ATOM 1919 N N . LEU A 1 244 ? -21.630 10.222 0.272 1.00 32.84 244 LEU A N 1
ATOM 1920 C CA . LEU A 1 244 ? -20.180 10.346 0.348 1.00 32.84 244 LEU A CA 1
ATOM 1921 C C . LEU A 1 244 ? -19.580 9.042 -0.176 1.00 32.84 244 LEU A C 1
ATOM 1923 O O . LEU A 1 244 ? -19.852 7.964 0.344 1.00 32.84 244 LEU A O 1
ATOM 1927 N N . VAL A 1 245 ? -18.821 9.165 -1.261 1.00 33.00 245 VAL A N 1
ATOM 1928 C CA . VAL A 1 245 ? -18.086 8.077 -1.910 1.00 33.00 245 VAL A CA 1
ATOM 1929 C C . VAL A 1 245 ? -16.844 7.796 -1.059 1.00 33.00 245 VAL A C 1
ATOM 1931 O O . VAL A 1 245 ? -15.998 8.675 -0.911 1.00 33.00 245 VAL A O 1
ATOM 1934 N N . SER A 1 246 ? -16.766 6.609 -0.454 1.00 31.62 246 SER A N 1
ATOM 1935 C CA . SER A 1 246 ? -15.648 6.146 0.377 1.00 31.62 246 SER A CA 1
ATOM 1936 C C . SER A 1 246 ? -14.823 5.087 -0.363 1.00 31.62 246 SER A C 1
ATOM 1938 O O . SER A 1 246 ? -15.373 4.264 -1.094 1.00 31.62 246 SER A O 1
ATOM 1940 N N . VAL A 1 247 ? -13.491 5.144 -0.248 1.00 38.09 247 VAL A N 1
ATOM 1941 C CA . VAL A 1 247 ? -12.549 4.367 -1.069 1.00 38.09 247 VAL A CA 1
ATOM 1942 C C . VAL A 1 247 ? -11.290 3.991 -0.267 1.00 38.09 247 VAL A C 1
ATOM 1944 O O . VAL A 1 247 ? -10.844 4.729 0.589 1.00 38.09 247 VAL A O 1
ATOM 1947 N N . SER A 1 248 ? -10.689 2.826 -0.489 1.00 31.55 248 SER A N 1
ATOM 1948 C CA . SER A 1 248 ? -9.876 2.177 0.548 1.00 31.55 248 SER A CA 1
ATOM 1949 C C . SER A 1 248 ? -8.347 2.334 0.458 1.00 31.55 248 SER A C 1
ATOM 1951 O O . SER A 1 248 ? -7.782 2.293 -0.632 1.00 31.55 248 SER A O 1
ATOM 1953 N N . ALA A 1 249 ? -7.657 2.373 1.610 1.00 36.97 249 ALA A N 1
ATOM 1954 C CA . ALA A 1 249 ? -6.203 2.163 1.746 1.00 36.97 249 ALA A CA 1
ATOM 1955 C C . ALA A 1 249 ? -5.923 0.920 2.617 1.00 36.97 249 ALA A C 1
ATOM 1957 O O . ALA A 1 249 ? -6.466 0.798 3.713 1.00 36.97 249 ALA A O 1
ATOM 1958 N N . ALA A 1 250 ? -5.095 -0.022 2.157 1.00 35.28 250 ALA A N 1
ATOM 1959 C CA . ALA A 1 250 ? -4.856 -1.292 2.851 1.00 35.28 250 ALA A CA 1
ATOM 1960 C C . ALA A 1 250 ? -3.451 -1.369 3.476 1.00 35.28 250 ALA A C 1
ATOM 1962 O O . ALA A 1 250 ? -2.455 -1.141 2.797 1.00 35.28 250 ALA A O 1
ATOM 1963 N N . LEU A 1 251 ? -3.367 -1.740 4.759 1.00 41.19 251 LEU A N 1
ATOM 1964 C CA . LEU A 1 251 ? -2.128 -2.134 5.440 1.00 41.19 251 LEU A CA 1
ATOM 1965 C C . LEU A 1 251 ? -2.149 -3.655 5.649 1.00 41.19 251 LEU A C 1
ATOM 1967 O O . LEU A 1 251 ? -3.002 -4.188 6.367 1.00 41.19 251 LEU A O 1
ATOM 1971 N N . GLY A 1 252 ? -1.204 -4.360 5.025 1.00 35.50 252 GLY A N 1
ATOM 1972 C CA . GLY A 1 252 ? -0.940 -5.772 5.293 1.00 35.50 252 GLY A CA 1
ATOM 1973 C C . GLY A 1 252 ? 0.074 -5.914 6.427 1.00 35.50 252 GLY A C 1
ATOM 1974 O O . GLY A 1 252 ? 1.222 -5.504 6.275 1.00 35.50 252 GLY A O 1
ATOM 1975 N N . LEU A 1 253 ? -0.332 -6.489 7.562 1.00 37.25 253 LEU A N 1
ATOM 1976 C CA . LEU A 1 253 ? 0.578 -6.843 8.654 1.00 37.25 253 LEU A CA 1
ATOM 1977 C C . LEU A 1 253 ? 0.892 -8.341 8.557 1.00 37.25 253 LEU A C 1
ATOM 1979 O O . LEU A 1 253 ? -0.010 -9.174 8.654 1.00 37.25 253 LEU A O 1
ATOM 1983 N N . SER A 1 254 ? 2.164 -8.685 8.358 1.00 32.56 254 SER A N 1
ATOM 1984 C CA . SER A 1 254 ? 2.656 -10.066 8.405 1.00 32.56 254 SER A CA 1
ATOM 1985 C C . SER A 1 254 ? 3.519 -10.273 9.646 1.00 32.56 254 SER A C 1
ATOM 1987 O O . SER A 1 254 ? 4.388 -9.444 9.925 1.00 32.56 254 SER A O 1
ATOM 1989 N N . GLN A 1 255 ? 3.336 -11.388 10.356 1.00 26.00 255 GLN A N 1
ATOM 1990 C CA . GLN A 1 255 ? 4.363 -11.874 11.279 1.00 26.00 255 GLN A CA 1
ATOM 1991 C C . GLN A 1 255 ? 5.504 -12.464 10.445 1.00 26.00 255 GLN A C 1
ATOM 1993 O O . GLN A 1 255 ? 5.273 -13.321 9.593 1.00 26.00 255 GLN A O 1
ATOM 1998 N N . LEU A 1 256 ? 6.723 -11.968 10.649 1.00 31.00 256 LEU A N 1
ATOM 1999 C CA . LEU A 1 256 ? 7.914 -12.687 10.214 1.00 31.00 256 LEU A CA 1
ATOM 2000 C C . LEU A 1 256 ? 8.114 -13.817 11.228 1.00 31.00 256 LEU A C 1
ATOM 2002 O O . LEU A 1 256 ? 8.297 -13.526 12.410 1.00 31.00 256 LEU A O 1
ATOM 2006 N N . ASN A 1 257 ? 8.010 -15.067 10.771 1.00 30.20 257 ASN A N 1
ATOM 2007 C CA . ASN A 1 257 ? 8.611 -16.192 11.489 1.00 30.20 257 ASN A CA 1
ATOM 2008 C C . ASN A 1 257 ? 10.133 -16.074 11.420 1.00 30.20 257 ASN A C 1
ATOM 2010 O O . ASN A 1 257 ? 10.630 -15.712 10.326 1.00 30.20 257 ASN A O 1
#

Foldseek 3Di:
DAAEPVQDDPPDPHHYLVVCCVVAVLSPPDFADDAEAEPVQAAADQQQFQKDWWQLPDWDKWKWFQPLQWTKTFDDWTIWIDGRPDPDIFTDGMDTDFAAALLAFTDQYHYNNDGGGQAADPDALPLCVQVLVQLLVCLPPRIGIGPTIHGNCSVDDDSVQRQKWKWFFHFDQHPVRDRFWTKIKGQAGDYHHSSSSNSRQSHAGPVRHGNRNSYRHHDDNNPTHMHIGDDPDDDDDDDDDDDDRTDIDMDIGGDDD

Nearest PDB structures (foldseek):
  2znc-assembly1_A-2  TM=9.374E-01  e=3.190E-24  Mus musculus
  3fw3-assembly2_B  TM=9.293E-01  e=2.666E-24  Homo sapiens
  5ipz-assembly2_B  TM=9.262E-01  e=4.568E-24  Homo sapiens
  3znc-assembly1_A-2  TM=9.342E-01  e=2.918E-23  Mus musculus
  1znc-assembly2_B  TM=9.206E-01  e=2.297E-23  Homo sapiens

pLDDT: mean 86.9, std 17.86, range [26.0, 98.38]

Secondary structure (DSSP, 8-state):
-B--GGG--TT--SBPGGGGGGT-GGGGSSS-S--EE-GGGPEE-TT-PPEEEESTT-EE--EEEE-SSSEEEEPPSS-EEEETT-SS-EE--EEE----STTSS--SSEETTB--SSPEESS--GGGHHHHHHHHHTTS-SEEE-SS-EEHHHHS--GGGGSSEEEEEE--SSTT--S-EEEEEESS---EEHHHHHHHHT-B-TTSSB----SPPPPP-TT---EE--------------------EEEEEE---

Sequence (257 aa):
DWCYQAQVNCNSTCKGPDIWYKVHKDCNSHRQSPINIVTKSSRPDTRLTPLVFTGYQKAFRAVLRNDGHSVKVTLPHGSSVSGGNLQGIYNAVQFHFHWGEKGGPGSEHTLDGEQYPMEESKSPNRKYDVFIHALKAMENDRTATTNSEISLHNLILSEANMTQYFRYDGSLTTPTCSEAVIWTVFEHPIPLGRDQLLAFSSLKYSDGMPMVKTFRPVQPRRGRPVYRSFCSSSVAVGSLALLLVSVSAALGLSQLN

Organism: NCBI:txid2609070

Mean predicted aligned error: 7.07 Å

Radius of gyration: 18.37 Å; Cα contacts (8 Å, |Δi|>4): 565; chains: 1; bounding box: 51×43×46 Å

Solvent-accessible surface area (backbone atoms only — not comparable to full-atom values): 14252 Å² total; per-residue (Å²): 112,72,44,42,60,73,66,59,55,100,82,49,86,51,34,30,69,97,47,32,39,79,79,26,65,45,56,67,52,71,48,45,31,25,36,65,44,49,70,92,74,38,40,80,36,85,63,33,44,62,67,44,73,43,50,30,77,53,69,41,72,47,49,41,31,52,77,53,68,39,50,38,32,70,49,68,87,74,26,34,39,30,51,38,72,50,98,53,80,44,71,49,56,63,54,67,63,51,32,12,55,76,50,33,56,11,41,40,47,23,56,71,78,47,58,38,30,62,39,77,30,100,56,68,40,71,68,43,48,58,59,48,53,22,48,52,61,26,56,89,35,58,54,31,58,34,94,54,67,47,33,56,55,54,76,48,67,56,73,85,52,50,42,42,31,36,39,38,76,22,21,41,62,51,90,59,16,50,73,57,20,52,36,41,34,25,40,46,46,60,58,29,12,64,74,57,40,37,41,57,38,60,27,53,29,81,87,67,47,71,37,35,40,46,41,45,72,65,32,66,61,79,84,61,72,42,31,26,32,54,79,94,78,72,82,91,70,81,88,79,94,72,95,73,92,72,43,69,40,75,52,79,52,59,78,82,129

InterPro domains:
  IPR001148 Alpha carbonic anhydrase domain [PF00194] (16-119)
  IPR001148 Alpha carbonic anhydrase domain [PF00194] (122-230)
  IPR001148 Alpha carbonic anhydrase domain [PS51144] (1-230)
  IPR001148 Alpha carbonic anhydrase domain [SM01057] (2-230)
  IPR023561 Carbonic anhydrase, alpha-class [PTHR18952] (2-224)
  IPR036398 Alpha carbonic anhydrase domain superfamily [G3DSA:3.10.200.10] (2-119)
  IPR036398 Alpha carbonic anhydrase domain superfamily [G3DSA:3.10.200.10] (120-229)
  IPR036398 Alpha carbonic anhydrase domain superfamily [SSF51069] (12-230)